Protein AF-A0A954Z526-F1 (afdb_monomer)

pLDDT: mean 77.65, std 18.63, range [36.81, 97.12]

Radius of gyration: 30.06 Å; Cα contacts (8 Å, |Δi|>4): 269; chains: 1; bounding box: 86×56×91 Å

Mean predicted aligned error: 14.06 Å

Solvent-accessible surface area (backbone atoms only — not comparable to full-atom values): 13193 Å² total; per-residue (Å²): 128,63,53,68,56,50,26,54,77,69,69,43,50,31,31,40,34,32,75,42,90,50,100,79,78,62,70,54,69,47,73,44,68,74,30,43,68,77,45,70,54,93,58,66,42,85,88,79,74,42,65,57,69,44,54,74,73,94,76,49,76,67,42,76,46,75,45,96,90,76,50,73,48,73,39,60,63,69,56,92,90,63,71,64,51,75,49,72,68,76,75,85,85,74,97,51,55,73,43,46,38,46,15,45,32,76,59,92,93,43,33,36,33,33,33,56,58,80,81,76,88,78,75,82,75,81,79,84,75,89,70,93,76,96,66,93,71,79,76,73,73,74,72,92,62,89,49,69,44,86,40,76,47,46,75,74,48,72,62,96,61,38,28,36,31,48,86,45,95,81,66,55,92,85,63,51,61,46,63,49,61,28,62,58,54,52,51,52,52,50,50,64,72,65,62,86,77,75,85,84,82,82,85,130

Foldseek 3Di:
DPQVVVCLVVQHKKKKWFWDDDVPPDTDTDIDIDWTWPDWDPDQPPPVRDTDTDTDDDKDFPDWDQDPPRDTDTDIPDDPPGDIDMGGDRDDDDPWDKAWPQQWDDDPPWIKGKWWDDDPPPPPPDPPDDDDDDDPPPPPPPPPDTDIDIDTWAWPDDDPTITITDDDPRDDPPIDTDRHDRVVVVVVVCCVVVVPDDDDDDDD

Structure (mmCIF, N/CA/C/O backbone):
data_AF-A0A954Z526-F1
#
_entry.id   AF-A0A954Z526-F1
#
loop_
_atom_site.group_PDB
_atom_site.id
_atom_site.type_symbol
_atom_site.label_atom_id
_atom_site.label_alt_id
_atom_site.label_comp_id
_atom_site.label_asym_id
_atom_site.label_entity_id
_atom_site.label_seq_id
_atom_site.pdbx_PDB_ins_code
_atom_site.Cartn_x
_atom_site.Cartn_y
_atom_site.Cartn_z
_atom_site.occupancy
_atom_site.B_iso_or_equiv
_atom_site.auth_seq_id
_atom_site.auth_comp_id
_atom_site.auth_asym_id
_atom_site.auth_atom_id
_atom_site.pdbx_PDB_model_num
ATOM 1 N N . LEU A 1 1 ? 16.557 -5.681 4.857 1.00 59.00 1 LEU A N 1
ATOM 2 C CA . LEU A 1 1 ? 16.974 -6.832 4.022 1.00 59.00 1 LEU A CA 1
ATOM 3 C C . LEU A 1 1 ? 15.993 -8.020 3.929 1.00 59.00 1 LEU A C 1
ATOM 5 O O . LEU A 1 1 ? 16.201 -8.803 3.018 1.00 59.00 1 LEU A O 1
ATOM 9 N N . PRO A 1 2 ? 14.906 -8.167 4.723 1.00 69.75 2 PRO A N 1
ATOM 10 C CA . PRO A 1 2 ? 14.083 -9.383 4.641 1.00 69.75 2 PRO A CA 1
ATOM 11 C C . PRO A 1 2 ? 13.065 -9.435 3.481 1.00 69.75 2 PRO A C 1
ATOM 13 O O . PRO A 1 2 ? 12.801 -10.518 2.977 1.00 69.75 2 PRO A O 1
ATOM 16 N N . ALA A 1 3 ? 12.490 -8.312 3.029 1.00 75.25 3 ALA A N 1
ATOM 17 C CA . ALA A 1 3 ? 11.305 -8.351 2.154 1.00 75.25 3 ALA A CA 1
ATOM 18 C C . ALA A 1 3 ? 11.557 -8.947 0.753 1.00 75.25 3 ALA A C 1
ATOM 20 O O . ALA A 1 3 ? 10.806 -9.812 0.315 1.00 75.25 3 ALA A O 1
ATOM 21 N N . ILE A 1 4 ? 12.626 -8.534 0.058 1.00 77.38 4 ILE A N 1
ATOM 22 C CA . ILE A 1 4 ? 12.948 -9.032 -1.296 1.00 77.38 4 ILE A CA 1
ATOM 23 C C . ILE A 1 4 ? 13.354 -10.513 -1.262 1.00 77.38 4 ILE A C 1
ATOM 25 O O . ILE A 1 4 ? 12.932 -11.294 -2.114 1.00 77.38 4 ILE A O 1
ATOM 29 N N . GLU A 1 5 ? 14.130 -10.916 -0.256 1.00 78.19 5 GLU A N 1
ATOM 30 C CA . GLU A 1 5 ? 14.531 -12.312 -0.066 1.00 78.19 5 GLU A CA 1
ATOM 31 C C . GLU A 1 5 ? 13.317 -13.201 0.252 1.00 78.19 5 GLU A C 1
ATOM 33 O O . GLU A 1 5 ? 13.126 -14.250 -0.368 1.00 78.19 5 GLU A O 1
ATOM 38 N N . GLN A 1 6 ? 12.433 -12.751 1.149 1.00 77.75 6 GLN A N 1
ATOM 39 C CA . GLN A 1 6 ? 11.169 -13.434 1.436 1.00 77.75 6 GLN A CA 1
ATOM 40 C C . GLN A 1 6 ? 10.274 -13.519 0.198 1.00 77.75 6 GLN A C 1
ATOM 42 O O . GLN A 1 6 ? 9.644 -14.554 -0.035 1.00 77.75 6 GLN A O 1
ATOM 47 N N . LEU A 1 7 ? 10.241 -12.466 -0.623 1.00 80.38 7 LEU A N 1
ATOM 48 C CA . LEU A 1 7 ? 9.499 -12.462 -1.876 1.00 80.38 7 LEU A CA 1
ATOM 49 C C . LEU A 1 7 ? 10.028 -13.540 -2.831 1.00 80.38 7 LEU A C 1
ATOM 51 O O . LEU A 1 7 ? 9.236 -14.292 -3.397 1.00 80.38 7 LEU A O 1
ATOM 55 N N . GLN A 1 8 ? 11.351 -13.674 -2.966 1.00 78.69 8 GLN A N 1
ATOM 56 C CA . GLN A 1 8 ? 11.959 -14.714 -3.797 1.00 78.69 8 GLN A CA 1
ATOM 57 C C . GLN A 1 8 ? 11.618 -16.122 -3.279 1.00 78.69 8 GLN A C 1
ATOM 59 O O . GLN A 1 8 ? 11.192 -16.975 -4.061 1.00 78.69 8 GLN A O 1
ATOM 64 N N . GLN A 1 9 ? 11.732 -16.360 -1.966 1.00 80.44 9 GLN A N 1
ATOM 65 C CA . GLN A 1 9 ? 11.415 -17.655 -1.344 1.00 80.44 9 GLN A CA 1
ATOM 66 C C . GLN A 1 9 ? 9.943 -18.049 -1.533 1.00 80.44 9 GLN A C 1
ATOM 68 O O . GLN A 1 9 ? 9.635 -19.206 -1.820 1.00 80.44 9 GLN A O 1
ATOM 73 N N . ARG A 1 10 ? 9.028 -17.079 -1.432 1.00 82.75 10 ARG A N 1
ATOM 74 C CA . ARG A 1 10 ? 7.582 -17.281 -1.616 1.00 82.75 10 ARG A CA 1
ATOM 75 C C . ARG A 1 10 ? 7.146 -17.248 -3.082 1.00 82.75 10 ARG A C 1
ATOM 77 O O . ARG A 1 10 ? 5.958 -17.398 -3.353 1.00 82.75 10 ARG A O 1
ATOM 84 N N . ARG A 1 11 ? 8.083 -17.061 -4.024 1.00 82.00 11 ARG A N 1
ATOM 85 C CA . ARG A 1 11 ? 7.812 -16.833 -5.456 1.00 82.00 11 ARG A CA 1
ATOM 86 C C . ARG A 1 11 ? 6.805 -15.700 -5.696 1.00 82.00 11 ARG A C 1
ATOM 88 O O . ARG A 1 11 ? 5.998 -15.772 -6.622 1.00 82.00 11 ARG A O 1
ATOM 95 N N . GLY A 1 12 ? 6.851 -14.677 -4.846 1.00 83.94 12 GLY A N 1
ATOM 96 C CA . GLY A 1 12 ? 6.044 -13.476 -4.985 1.00 83.94 12 GLY A CA 1
ATOM 97 C C . GLY A 1 12 ? 6.459 -12.656 -6.205 1.00 83.94 12 GLY A C 1
ATOM 98 O O . GLY A 1 12 ? 7.542 -12.829 -6.772 1.00 83.94 12 GLY A O 1
ATOM 99 N N . THR A 1 13 ? 5.570 -11.762 -6.613 1.00 91.69 13 THR A N 1
ATOM 100 C CA . THR A 1 13 ? 5.775 -10.863 -7.749 1.00 91.69 13 THR A CA 1
ATOM 101 C C . THR A 1 13 ? 5.850 -9.421 -7.280 1.00 91.69 13 THR A C 1
ATOM 103 O O . THR A 1 13 ? 5.234 -9.066 -6.279 1.00 91.69 13 THR A O 1
ATOM 106 N N . ILE A 1 14 ? 6.576 -8.590 -8.019 1.00 92.38 14 ILE A N 1
ATOM 107 C CA . ILE A 1 14 ? 6.610 -7.137 -7.829 1.00 92.38 14 ILE A CA 1
ATOM 108 C C . ILE A 1 14 ? 5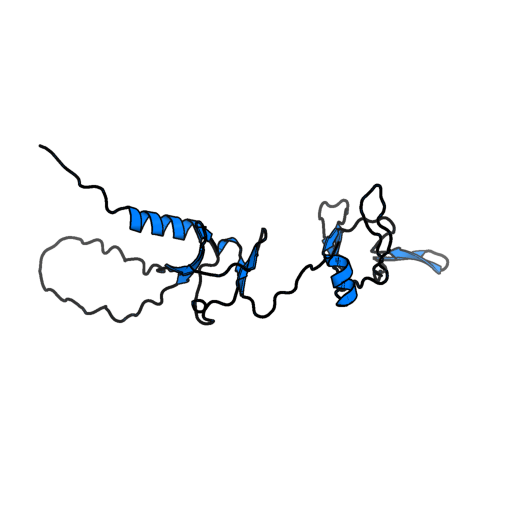.832 -6.436 -8.940 1.00 92.38 14 ILE A C 1
ATOM 110 O O . ILE A 1 14 ? 5.588 -7.011 -10.008 1.00 92.38 14 ILE A O 1
ATOM 114 N N . THR A 1 15 ? 5.511 -5.170 -8.699 1.00 92.75 15 THR A N 1
ATOM 115 C CA . THR A 1 15 ? 4.937 -4.277 -9.705 1.00 92.75 15 THR A CA 1
ATOM 116 C C . THR A 1 15 ? 5.935 -3.178 -10.038 1.00 92.75 15 THR A C 1
ATOM 118 O O . THR A 1 15 ? 6.507 -2.570 -9.137 1.00 92.75 15 THR A O 1
ATOM 121 N N . ALA A 1 16 ? 6.152 -2.907 -11.324 1.00 91.81 16 ALA A N 1
ATOM 122 C CA . ALA A 1 16 ? 6.944 -1.773 -11.788 1.00 91.81 16 ALA A CA 1
ATOM 123 C C . ALA A 1 16 ? 6.032 -0.692 -12.371 1.00 91.81 16 ALA A C 1
ATOM 125 O O . ALA A 1 16 ? 5.244 -0.969 -13.270 1.00 91.81 16 ALA A O 1
ATOM 126 N N . GLN A 1 17 ? 6.159 0.537 -11.883 1.00 90.88 17 GLN A N 1
ATOM 127 C CA . GLN A 1 17 ? 5.471 1.713 -12.403 1.00 90.88 17 GLN A CA 1
ATOM 128 C C . GLN A 1 17 ? 6.446 2.588 -13.186 1.00 90.88 17 GLN A C 1
ATOM 130 O O . GLN A 1 17 ? 7.505 2.970 -12.683 1.00 90.88 17 GLN A O 1
ATOM 135 N N . PHE A 1 18 ? 6.081 2.907 -14.424 1.00 86.94 18 PHE A N 1
ATOM 136 C CA . PHE A 1 18 ? 6.864 3.745 -15.324 1.00 86.94 18 PHE A CA 1
ATOM 137 C C . PHE A 1 18 ? 6.147 5.073 -15.555 1.00 86.94 18 PHE A C 1
ATOM 139 O O . PHE A 1 18 ? 5.081 5.092 -16.174 1.00 86.94 18 PHE A O 1
ATOM 146 N N . GLY A 1 19 ? 6.766 6.175 -15.132 1.00 75.25 19 GLY A N 1
ATOM 147 C CA . GLY A 1 19 ? 6.279 7.513 -15.458 1.00 75.25 19 GLY A CA 1
ATOM 148 C C . GLY A 1 19 ? 6.502 7.828 -16.938 1.00 75.25 19 GLY A C 1
ATOM 149 O O . GLY A 1 19 ? 7.603 7.629 -17.465 1.00 75.25 19 GLY A O 1
ATOM 150 N N . HIS A 1 20 ? 5.467 8.326 -17.617 1.00 63.53 20 HIS A N 1
ATOM 151 C CA . HIS A 1 20 ? 5.596 8.861 -18.971 1.00 63.53 20 HIS A CA 1
ATOM 152 C C . HIS A 1 20 ? 5.801 10.368 -18.930 1.00 63.53 20 HIS A C 1
ATOM 154 O O . HIS A 1 20 ? 4.915 11.118 -18.538 1.00 63.53 20 HIS A O 1
ATOM 160 N N . SER A 1 21 ? 6.952 10.813 -19.429 1.00 45.94 21 SER A N 1
ATOM 161 C CA . SER A 1 21 ? 7.073 12.157 -19.980 1.00 45.94 21 SER A CA 1
ATOM 162 C C . SER A 1 21 ? 6.693 12.075 -21.460 1.00 45.94 21 SER A C 1
ATOM 164 O O . SER A 1 21 ? 7.520 11.740 -22.309 1.00 45.94 21 SER A O 1
ATOM 166 N N . HIS A 1 22 ? 5.413 12.281 -21.765 1.00 45.31 22 HIS A N 1
ATOM 167 C CA . HIS A 1 22 ? 4.997 12.765 -23.083 1.00 45.31 22 HIS A CA 1
ATOM 168 C C . HIS A 1 22 ? 4.789 14.280 -22.954 1.00 45.31 22 HIS A C 1
ATOM 170 O O . HIS A 1 22 ? 4.353 14.751 -21.902 1.00 45.31 22 HIS A O 1
ATOM 176 N N . GLY A 1 23 ? 5.179 15.049 -23.975 1.00 46.47 23 GLY A N 1
ATOM 177 C CA . GLY A 1 23 ? 5.227 16.524 -23.963 1.00 46.47 23 GLY A CA 1
ATOM 178 C C . GLY A 1 23 ? 3.873 17.230 -23.793 1.00 46.47 23 GLY A C 1
ATOM 179 O O . GLY A 1 23 ? 3.802 18.452 -23.850 1.00 46.47 23 GLY A O 1
ATOM 180 N N . ASP A 1 24 ? 2.821 16.456 -23.577 1.00 48.16 24 ASP A N 1
ATOM 181 C CA . ASP A 1 24 ? 1.409 16.800 -23.539 1.00 48.16 24 ASP A CA 1
ATOM 182 C C . ASP A 1 24 ? 0.862 16.860 -22.095 1.00 48.16 24 ASP A C 1
ATOM 184 O O . ASP A 1 24 ? -0.334 17.029 -21.881 1.00 48.16 24 ASP A O 1
ATOM 188 N N . GLY A 1 25 ? 1.733 16.773 -21.081 1.00 45.31 25 GLY A N 1
ATOM 189 C CA . GLY A 1 25 ? 1.401 17.079 -19.680 1.00 45.31 25 GLY A CA 1
ATOM 190 C C . GLY A 1 25 ? 0.587 16.011 -18.940 1.00 45.31 25 GLY A C 1
ATOM 191 O O . GLY A 1 25 ? 0.377 16.134 -17.735 1.00 45.31 25 GLY A O 1
ATOM 192 N N . HIS A 1 26 ? 0.176 14.939 -19.617 1.00 43.00 26 HIS A N 1
ATOM 193 C CA . HIS A 1 26 ? -0.507 13.807 -18.997 1.00 43.00 26 HIS A CA 1
ATOM 194 C C . HIS A 1 26 ? 0.497 12.712 -18.619 1.00 43.00 26 HIS A C 1
ATOM 196 O O . HIS A 1 26 ? 0.983 11.962 -19.467 1.00 43.00 26 HIS A O 1
ATOM 202 N N . HIS A 1 27 ? 0.805 12.607 -17.325 1.00 50.44 27 HIS A N 1
ATOM 203 C CA 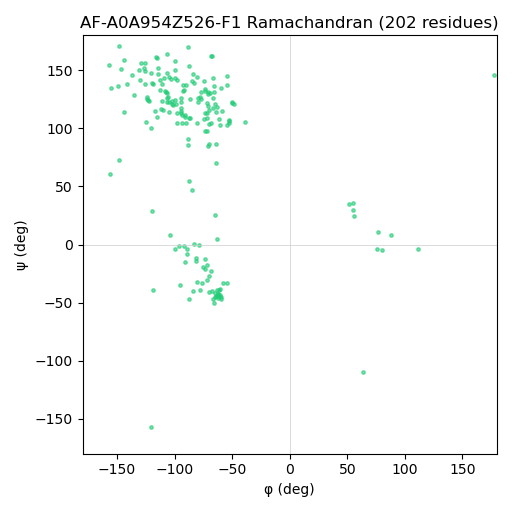. HIS A 1 27 ? 1.519 11.458 -16.776 1.00 50.44 27 HIS A CA 1
ATOM 204 C C . HIS A 1 27 ? 0.550 10.278 -16.703 1.00 50.44 27 HIS A C 1
ATOM 206 O O . HIS A 1 27 ? -0.354 10.265 -15.873 1.00 50.44 27 HIS A O 1
ATOM 212 N N . TYR A 1 28 ? 0.726 9.287 -17.572 1.00 52.03 28 TYR A N 1
ATOM 213 C CA . TYR A 1 28 ? 0.145 7.971 -17.347 1.00 52.03 28 TYR A CA 1
ATOM 214 C C . TYR A 1 28 ? 1.229 7.078 -16.747 1.00 52.03 28 TYR A C 1
ATOM 216 O O . TYR A 1 28 ? 2.234 6.765 -17.396 1.00 52.03 28 TYR A O 1
ATOM 224 N N . ASP A 1 29 ? 1.043 6.688 -15.489 1.00 62.75 29 ASP A N 1
ATOM 225 C CA . ASP A 1 29 ? 1.863 5.648 -14.887 1.00 62.75 29 ASP A CA 1
ATOM 226 C C . ASP A 1 29 ? 1.459 4.316 -15.515 1.00 62.75 29 ASP A C 1
ATOM 228 O O . ASP A 1 29 ? 0.336 3.835 -15.366 1.00 62.75 29 ASP A O 1
ATOM 232 N N . VAL A 1 30 ? 2.371 3.720 -16.282 1.00 79.12 30 VAL A N 1
ATOM 233 C CA . VAL A 1 30 ? 2.159 2.362 -16.787 1.00 79.12 30 VAL A CA 1
ATOM 234 C C . VAL A 1 30 ? 2.660 1.415 -15.723 1.00 79.12 30 VAL A C 1
ATOM 236 O O . VAL A 1 30 ? 3.867 1.303 -15.518 1.00 79.12 30 VAL A O 1
ATOM 239 N N . ALA A 1 31 ? 1.732 0.729 -15.065 1.00 86.19 31 ALA A N 1
ATOM 240 C CA . ALA A 1 31 ? 2.053 -0.359 -14.162 1.00 86.19 31 ALA A CA 1
ATOM 241 C C . ALA A 1 31 ? 2.246 -1.672 -14.941 1.00 86.19 31 ALA A C 1
ATOM 243 O O . ALA A 1 31 ? 1.516 -1.995 -15.887 1.00 86.19 31 ALA A O 1
ATOM 244 N N . ARG A 1 32 ? 3.261 -2.434 -14.542 1.00 90.12 32 ARG A N 1
ATOM 245 C CA . ARG A 1 32 ? 3.522 -3.805 -14.974 1.00 90.12 32 ARG A CA 1
ATOM 246 C C . ARG A 1 32 ? 3.613 -4.678 -13.740 1.00 90.12 32 ARG A C 1
ATOM 248 O O . ARG A 1 32 ? 4.581 -4.606 -12.989 1.00 90.12 32 ARG A O 1
ATOM 255 N N . GLU A 1 33 ? 2.559 -5.444 -13.528 1.00 91.62 33 GLU A N 1
ATOM 256 C CA . GLU A 1 33 ? 2.404 -6.358 -12.404 1.00 91.62 33 GLU A CA 1
ATOM 257 C C . GLU A 1 33 ? 2.981 -7.737 -12.738 1.00 91.62 33 GLU A C 1
ATOM 259 O O . GLU A 1 33 ? 3.307 -8.037 -13.888 1.00 91.62 33 GLU A O 1
ATOM 264 N N . GLY A 1 34 ? 3.092 -8.601 -11.731 1.00 91.38 34 GLY A N 1
ATOM 265 C CA . GLY A 1 34 ? 3.437 -10.006 -11.951 1.00 91.38 34 GLY A CA 1
ATOM 266 C C . GLY A 1 34 ? 4.917 -10.270 -12.254 1.00 91.38 34 GLY A C 1
ATOM 267 O O . GLY A 1 34 ? 5.274 -11.392 -12.620 1.00 91.38 34 GLY A O 1
ATOM 268 N N . LEU A 1 35 ? 5.796 -9.278 -12.079 1.00 92.69 35 LEU A N 1
ATOM 269 C CA . LEU A 1 35 ? 7.222 -9.412 -12.371 1.00 92.69 35 LEU A CA 1
ATOM 270 C C . LEU A 1 35 ? 7.886 -10.315 -11.327 1.00 92.69 35 LEU A C 1
ATOM 272 O O . LEU A 1 35 ? 7.850 -10.037 -10.128 1.00 92.69 35 LEU A O 1
ATOM 276 N N . ARG A 1 36 ? 8.502 -11.412 -11.771 1.00 90.88 36 ARG A N 1
ATOM 277 C CA . ARG A 1 36 ? 9.188 -12.363 -10.883 1.00 90.88 36 ARG A CA 1
ATOM 278 C C . ARG A 1 36 ? 10.658 -12.009 -10.752 1.00 90.88 36 ARG A C 1
ATOM 280 O O . ARG A 1 36 ? 11.321 -11.753 -11.749 1.00 90.88 36 ARG A O 1
ATOM 287 N N . ILE A 1 37 ? 11.196 -12.073 -9.540 1.00 89.19 37 ILE A N 1
ATOM 288 C CA . ILE A 1 37 ? 12.636 -11.906 -9.327 1.00 89.19 37 ILE A CA 1
ATOM 289 C C . ILE A 1 37 ? 13.349 -13.171 -9.814 1.00 89.19 37 ILE A C 1
ATOM 291 O O . ILE A 1 37 ? 13.164 -14.251 -9.254 1.00 89.19 37 ILE A O 1
ATOM 295 N N . LEU A 1 38 ? 14.144 -13.038 -10.877 1.00 88.12 38 LEU A N 1
ATOM 296 C CA . LEU A 1 38 ? 14.916 -14.132 -11.467 1.00 88.12 38 LEU A CA 1
ATOM 297 C C . LEU A 1 38 ? 16.243 -14.336 -10.734 1.00 88.12 38 LEU A C 1
ATOM 299 O O . LEU A 1 38 ? 16.670 -15.467 -10.517 1.00 88.12 38 LEU A O 1
ATOM 303 N N . TYR A 1 39 ? 16.887 -13.234 -10.358 1.00 86.25 39 TYR A N 1
ATOM 304 C CA . TYR A 1 39 ? 18.176 -13.235 -9.683 1.00 86.25 39 TYR A CA 1
ATOM 305 C C . TYR A 1 39 ? 18.210 -12.144 -8.622 1.00 86.25 39 TYR A C 1
ATOM 307 O O . TYR A 1 39 ? 17.760 -11.029 -8.880 1.00 86.25 39 TYR A O 1
ATOM 315 N N . LEU A 1 40 ? 18.779 -12.472 -7.468 1.00 88.31 40 LEU A N 1
ATOM 316 C CA . LEU A 1 40 ? 19.112 -11.554 -6.388 1.00 88.31 40 LEU A CA 1
ATOM 317 C C . LEU A 1 40 ? 20.608 -11.717 -6.117 1.00 88.31 40 LEU A C 1
ATOM 319 O O . LEU A 1 40 ? 21.073 -12.841 -5.918 1.00 88.31 40 LEU A O 1
ATOM 323 N N . ASP A 1 41 ? 21.347 -10.614 -6.159 1.00 86.62 41 ASP A N 1
ATOM 324 C CA . ASP A 1 41 ? 22.772 -10.607 -5.850 1.00 86.62 41 ASP A CA 1
ATOM 325 C C . ASP A 1 41 ? 22.988 -10.938 -4.366 1.00 86.62 41 ASP A C 1
ATOM 327 O O . ASP A 1 41 ? 22.198 -10.550 -3.502 1.00 86.62 41 ASP A O 1
ATOM 331 N N . ASN A 1 42 ? 24.055 -11.672 -4.063 1.00 83.81 42 ASN A N 1
ATOM 332 C CA . ASN A 1 42 ? 24.436 -12.014 -2.696 1.00 83.81 42 ASN A CA 1
ATOM 333 C C . ASN A 1 42 ? 25.368 -10.968 -2.064 1.00 83.81 42 ASN A C 1
ATOM 335 O O . ASN A 1 42 ? 25.701 -11.090 -0.882 1.00 83.81 42 ASN A O 1
ATOM 339 N N . HIS A 1 43 ? 25.781 -9.948 -2.822 1.00 86.06 43 HIS A N 1
ATOM 340 C CA . HIS A 1 43 ? 26.623 -8.864 -2.340 1.00 86.06 43 HIS A CA 1
ATOM 341 C C . HIS A 1 43 ? 25.844 -7.553 -2.169 1.00 86.06 43 HIS A C 1
ATOM 343 O O . HIS A 1 43 ? 25.148 -7.095 -3.074 1.00 86.06 43 HIS A O 1
ATOM 349 N N . VAL A 1 44 ? 26.000 -6.926 -0.998 1.00 87.94 44 VAL A N 1
ATOM 350 C CA . VAL A 1 44 ? 25.570 -5.540 -0.769 1.00 87.94 44 VAL A CA 1
ATOM 351 C C . VAL A 1 44 ? 26.607 -4.626 -1.408 1.00 87.94 44 VAL A C 1
ATOM 353 O O . VAL A 1 44 ? 27.782 -4.714 -1.056 1.00 87.94 44 VAL A O 1
ATOM 356 N N . ASP A 1 45 ? 26.194 -3.700 -2.266 1.00 89.00 45 ASP A N 1
ATOM 357 C CA . ASP A 1 45 ? 27.067 -2.602 -2.674 1.00 89.00 45 ASP A CA 1
ATOM 358 C C . ASP A 1 45 ? 27.399 -1.737 -1.435 1.00 89.00 45 ASP A C 1
ATOM 360 O O . ASP A 1 45 ? 26.489 -1.170 -0.820 1.00 89.00 45 ASP A O 1
ATOM 364 N N . PRO A 1 46 ? 28.677 -1.618 -1.030 1.00 89.50 46 PRO A N 1
ATOM 365 C CA . PRO A 1 46 ? 29.042 -0.993 0.240 1.00 89.50 46 PRO A CA 1
ATOM 366 C C . PRO A 1 46 ? 28.860 0.530 0.252 1.00 89.50 46 PRO A C 1
ATOM 368 O O . PRO A 1 46 ? 28.831 1.124 1.329 1.00 89.50 46 PRO A O 1
ATOM 371 N N . VAL A 1 47 ? 28.755 1.170 -0.917 1.00 94.12 47 VAL A N 1
ATOM 372 C CA . VAL A 1 47 ? 28.599 2.626 -1.041 1.00 94.12 47 VAL A CA 1
ATOM 373 C C . VAL A 1 47 ? 27.126 3.006 -0.972 1.00 94.12 47 VAL A C 1
ATOM 375 O O . VAL A 1 47 ? 26.751 3.930 -0.258 1.00 94.12 47 VAL A O 1
ATOM 378 N N . THR A 1 48 ? 26.285 2.291 -1.715 1.00 90.81 48 THR A N 1
ATOM 379 C CA . THR A 1 48 ? 24.848 2.579 -1.817 1.00 90.81 48 THR A CA 1
ATOM 380 C C . THR A 1 48 ? 24.015 1.829 -0.782 1.00 90.81 48 THR A C 1
ATOM 382 O O . THR A 1 48 ? 22.859 2.182 -0.568 1.00 90.81 48 THR A O 1
ATOM 385 N N . GLN A 1 49 ? 24.588 0.806 -0.140 1.00 89.56 49 GLN A N 1
ATOM 386 C CA . GLN A 1 49 ? 23.893 -0.119 0.760 1.00 89.56 49 GLN A CA 1
ATOM 387 C C . GLN A 1 49 ? 22.679 -0.789 0.096 1.00 89.56 49 GLN A C 1
ATOM 389 O O . GLN A 1 49 ? 21.660 -1.050 0.737 1.00 89.56 49 GLN A O 1
ATOM 394 N N . THR A 1 50 ? 22.793 -1.076 -1.204 1.00 87.62 50 THR A N 1
ATOM 395 C CA . THR A 1 50 ? 21.743 -1.718 -2.003 1.00 87.62 50 THR A CA 1
ATOM 396 C C . THR A 1 50 ? 22.172 -3.091 -2.506 1.00 87.62 50 THR A C 1
ATOM 398 O O . THR A 1 50 ? 23.358 -3.406 -2.566 1.00 87.62 50 THR A O 1
ATOM 401 N N . PHE A 1 51 ? 21.187 -3.909 -2.873 1.00 87.19 51 PHE A N 1
ATOM 402 C CA . PHE A 1 51 ? 21.396 -5.155 -3.603 1.00 87.19 51 PHE A CA 1
ATOM 403 C C . PHE A 1 51 ? 20.878 -5.002 -5.021 1.00 87.19 51 PHE A C 1
ATOM 405 O O . PHE A 1 51 ? 19.833 -4.386 -5.248 1.00 87.19 51 PHE A O 1
ATOM 412 N N . GLN A 1 52 ? 21.577 -5.620 -5.964 1.00 89.50 52 GLN A N 1
ATOM 413 C CA . GLN A 1 52 ? 21.085 -5.738 -7.324 1.00 89.50 52 GLN A CA 1
ATOM 414 C C . GLN A 1 52 ? 20.167 -6.950 -7.436 1.00 89.50 52 GLN A C 1
ATOM 416 O O . GLN A 1 52 ? 20.426 -8.014 -6.876 1.00 89.50 52 GLN A O 1
ATOM 421 N N . PHE A 1 53 ? 19.087 -6.803 -8.188 1.00 90.31 53 PHE A N 1
ATOM 422 C CA . PHE A 1 53 ? 18.251 -7.923 -8.581 1.00 90.31 53 PHE A CA 1
ATOM 423 C C . PHE A 1 53 ? 17.735 -7.704 -9.995 1.00 90.31 53 PHE A C 1
ATOM 425 O O . PHE A 1 53 ? 17.686 -6.577 -10.491 1.00 90.31 53 PHE A O 1
ATOM 432 N N . TYR A 1 54 ? 17.340 -8.795 -10.639 1.00 91.12 54 TYR A N 1
ATOM 433 C CA . TYR A 1 54 ? 16.836 -8.779 -12.004 1.00 91.12 54 TYR A CA 1
ATOM 434 C C . TYR A 1 54 ? 15.452 -9.409 -12.038 1.00 91.12 54 TYR A C 1
ATOM 436 O O . TYR A 1 54 ? 15.259 -10.539 -11.583 1.00 91.12 54 TYR A O 1
ATOM 444 N N . ALA A 1 55 ? 14.500 -8.680 -12.612 1.00 91.62 55 ALA A N 1
ATOM 445 C CA . ALA A 1 55 ? 13.174 -9.171 -12.948 1.00 91.62 55 ALA A CA 1
ATOM 446 C C . ALA A 1 55 ? 12.967 -8.979 -14.460 1.00 91.62 55 ALA A C 1
ATOM 448 O O . ALA A 1 55 ? 13.147 -7.860 -14.948 1.00 91.62 55 ALA A O 1
ATOM 449 N N . PRO A 1 56 ? 12.651 -10.041 -15.222 1.00 91.94 56 PRO A N 1
ATOM 450 C CA . PRO A 1 56 ? 12.360 -9.905 -16.637 1.00 91.94 56 PRO A CA 1
ATOM 451 C C . PRO A 1 56 ? 11.073 -9.101 -16.808 1.00 91.94 56 PRO A C 1
ATOM 453 O O . PRO A 1 56 ? 10.087 -9.325 -16.107 1.00 91.94 56 PRO A O 1
ATOM 456 N N . LEU A 1 57 ? 11.106 -8.170 -17.755 1.00 91.44 57 LEU A N 1
ATOM 457 C CA . LEU A 1 57 ? 9.962 -7.382 -18.175 1.00 91.44 57 LEU A CA 1
ATOM 458 C C . LEU A 1 57 ? 9.681 -7.708 -19.635 1.00 91.44 57 LEU A C 1
ATOM 460 O O . LEU A 1 57 ? 10.491 -7.383 -20.507 1.00 91.44 57 LEU A O 1
ATOM 464 N N . ASP A 1 58 ? 8.528 -8.315 -19.892 1.00 89.38 58 ASP A N 1
ATOM 465 C CA . ASP A 1 58 ? 8.067 -8.531 -21.256 1.00 89.38 58 ASP A CA 1
ATOM 466 C C . ASP A 1 58 ? 7.755 -7.173 -21.893 1.00 89.38 58 ASP A C 1
ATOM 468 O O . ASP A 1 58 ? 6.930 -6.392 -21.411 1.00 89.38 58 ASP A O 1
ATOM 472 N N . ASN A 1 59 ? 8.498 -6.862 -22.953 1.00 88.25 59 ASN A N 1
ATOM 473 C CA . ASN A 1 59 ? 8.416 -5.585 -23.644 1.00 88.25 59 ASN A CA 1
ATOM 474 C C . ASN A 1 59 ? 7.554 -5.710 -24.901 1.00 88.25 59 ASN A C 1
ATOM 476 O O . ASN A 1 59 ? 7.521 -6.746 -25.562 1.00 88.25 59 ASN A O 1
ATOM 480 N N . GLU A 1 60 ? 6.902 -4.614 -25.261 1.00 84.25 60 GLU A N 1
ATOM 481 C CA . GLU A 1 60 ? 5.984 -4.532 -26.393 1.00 84.25 60 GLU A CA 1
ATOM 482 C C . GLU A 1 60 ? 6.484 -3.480 -27.386 1.00 84.25 60 GLU A C 1
ATOM 484 O O . GLU A 1 60 ? 7.089 -2.471 -27.005 1.00 84.25 60 GLU A O 1
ATOM 489 N N . SER A 1 61 ? 6.232 -3.693 -28.677 1.00 81.38 61 SER A N 1
ATOM 490 C CA . SER A 1 61 ? 6.474 -2.674 -29.700 1.00 81.38 61 SER A CA 1
ATOM 491 C C . SER A 1 61 ? 5.443 -1.553 -29.558 1.00 81.38 61 SER A C 1
ATOM 493 O O . SER A 1 61 ? 4.247 -1.788 -29.708 1.00 81.38 61 SER A O 1
ATOM 495 N N . ALA A 1 62 ? 5.901 -0.330 -29.297 1.00 77.19 62 ALA A N 1
ATOM 496 C CA . ALA A 1 62 ? 5.063 0.865 -29.303 1.00 77.19 62 ALA A CA 1
ATOM 497 C C . ALA A 1 62 ? 4.734 1.331 -30.730 1.00 77.19 62 ALA A C 1
ATOM 499 O O . ALA A 1 62 ? 3.654 1.863 -30.968 1.00 77.19 62 ALA A O 1
ATOM 500 N N . HIS A 1 63 ? 5.660 1.143 -31.674 1.00 74.12 63 HIS A N 1
ATOM 501 C CA . HIS A 1 63 ? 5.461 1.497 -33.077 1.00 74.12 63 HIS A CA 1
ATOM 502 C C . HIS A 1 63 ? 6.369 0.662 -33.983 1.00 74.12 63 HIS A C 1
ATOM 504 O O . HIS A 1 63 ? 7.561 0.554 -33.701 1.00 74.12 63 HIS A O 1
ATOM 510 N N . ASP A 1 64 ? 5.821 0.134 -35.076 1.00 76.38 64 ASP A N 1
ATOM 511 C CA . ASP A 1 64 ? 6.577 -0.518 -36.145 1.00 76.38 64 ASP A CA 1
ATOM 512 C C . ASP A 1 64 ? 6.417 0.324 -37.425 1.00 76.38 64 ASP A C 1
ATOM 514 O O . ASP A 1 64 ? 5.335 0.383 -38.005 1.00 76.38 64 ASP A O 1
ATOM 518 N N . GLU A 1 65 ? 7.487 0.995 -37.860 1.00 75.12 65 GLU A N 1
ATOM 519 C CA . GLU A 1 65 ? 7.512 1.775 -39.104 1.00 75.12 65 GLU A CA 1
ATOM 520 C C . GLU A 1 65 ? 8.237 0.969 -40.186 1.00 75.12 65 GLU A C 1
ATOM 522 O O . GLU A 1 65 ? 9.412 0.623 -40.037 1.00 75.12 65 GLU A O 1
ATOM 527 N N . VAL A 1 66 ? 7.564 0.679 -41.300 1.00 71.56 66 VAL A N 1
ATOM 528 C CA . VAL A 1 66 ? 8.215 0.075 -42.470 1.00 71.56 66 VAL A CA 1
ATOM 529 C C . VAL A 1 6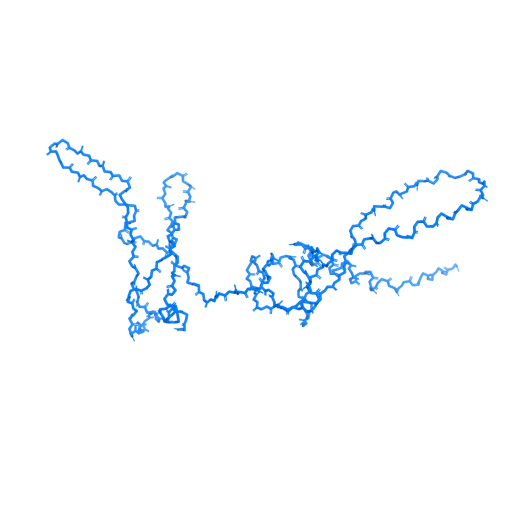6 ? 8.689 1.193 -43.387 1.00 71.56 66 VAL A C 1
ATOM 531 O O . VAL A 1 66 ? 7.879 1.883 -44.005 1.00 71.56 66 VAL A O 1
ATOM 534 N N . ARG A 1 67 ? 10.006 1.375 -43.499 1.00 65.06 67 ARG A N 1
ATOM 535 C CA . ARG A 1 67 ? 10.588 2.345 -44.435 1.00 65.06 67 ARG A CA 1
ATOM 536 C C . ARG A 1 67 ? 10.815 1.728 -45.812 1.00 65.06 67 ARG A C 1
ATOM 538 O O . ARG A 1 67 ? 11.007 0.517 -45.954 1.00 65.06 67 ARG A O 1
ATOM 545 N N . GLY A 1 68 ? 10.809 2.584 -46.837 1.00 48.62 68 GLY A N 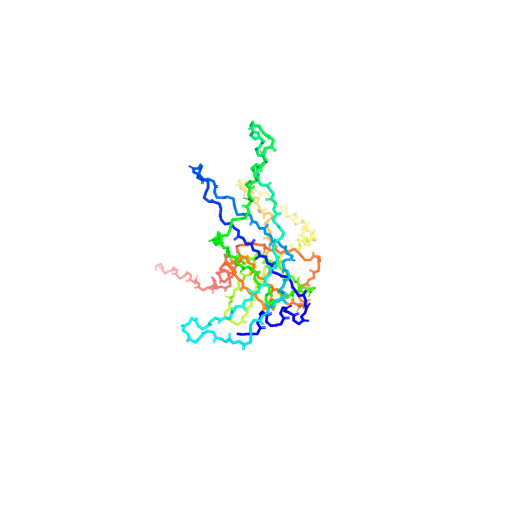1
ATOM 546 C CA . GLY A 1 68 ? 11.069 2.198 -48.226 1.00 48.62 68 GLY A CA 1
ATOM 547 C C . GLY A 1 68 ? 12.352 1.371 -48.342 1.00 48.62 68 GLY A C 1
ATOM 548 O O . GLY A 1 68 ? 13.414 1.814 -47.913 1.00 48.62 68 GLY A O 1
ATOM 549 N N . GLY A 1 69 ? 12.230 0.152 -48.874 1.00 70.19 69 GLY A N 1
ATOM 550 C CA . GLY A 1 69 ? 13.300 -0.855 -48.895 1.00 70.19 69 GLY A CA 1
ATOM 551 C C . GLY A 1 69 ? 13.050 -2.078 -48.002 1.00 70.19 69 GLY A C 1
ATOM 552 O O . GLY A 1 69 ? 13.840 -3.014 -48.047 1.00 70.19 69 GLY A O 1
ATOM 553 N N . GLY A 1 70 ? 11.956 -2.106 -47.227 1.00 75.25 70 GLY A N 1
ATOM 554 C CA . GLY A 1 70 ? 11.540 -3.278 -46.440 1.00 75.25 70 GLY A CA 1
ATOM 555 C C . GLY A 1 70 ? 12.152 -3.364 -45.038 1.00 75.25 70 GLY A C 1
ATOM 556 O O . GLY A 1 70 ? 11.980 -4.371 -44.356 1.00 75.25 70 GLY A O 1
ATOM 557 N N . ALA A 1 71 ? 12.850 -2.318 -44.587 1.00 76.88 71 ALA A N 1
ATOM 558 C CA . ALA A 1 71 ? 13.372 -2.245 -43.227 1.00 76.88 71 ALA A CA 1
ATOM 559 C C . ALA A 1 71 ? 12.248 -1.893 -42.240 1.00 76.88 71 ALA A C 1
ATOM 561 O O . ALA A 1 71 ? 11.575 -0.873 -42.403 1.00 76.88 71 ALA A O 1
ATOM 562 N N . VAL A 1 72 ? 12.076 -2.724 -41.209 1.00 76.50 72 VAL A N 1
ATOM 563 C CA . VAL A 1 72 ? 11.146 -2.481 -40.098 1.00 76.50 72 VAL A CA 1
ATOM 564 C C . VAL A 1 72 ? 11.906 -1.806 -38.961 1.00 76.50 72 VAL A C 1
ATOM 566 O O . VAL A 1 72 ? 12.807 -2.398 -38.366 1.00 76.50 72 VAL A O 1
ATOM 569 N N . PHE A 1 73 ? 11.543 -0.566 -38.653 1.00 77.00 73 PHE A N 1
ATOM 570 C CA . PHE A 1 73 ? 12.024 0.158 -37.484 1.00 77.00 73 PHE A CA 1
ATOM 571 C C . PHE A 1 73 ? 11.033 -0.037 -36.342 1.00 77.00 73 PHE A C 1
ATOM 573 O O . PHE A 1 73 ? 9.913 0.466 -36.389 1.00 77.00 73 PHE A O 1
ATOM 580 N N . ARG A 1 74 ? 11.457 -0.770 -35.309 1.00 81.00 74 ARG A N 1
ATOM 581 C CA . ARG A 1 74 ? 10.655 -1.032 -34.112 1.00 81.00 74 ARG A CA 1
ATOM 582 C C . ARG A 1 74 ? 11.042 -0.089 -32.983 1.00 81.00 74 ARG A C 1
ATOM 584 O O . ARG A 1 74 ? 12.181 -0.092 -32.519 1.00 81.00 74 ARG A O 1
ATOM 591 N N . THR A 1 75 ? 10.070 0.674 -32.508 1.00 82.69 75 THR A N 1
ATOM 592 C CA . THR A 1 75 ? 10.163 1.454 -31.274 1.00 82.69 75 THR A CA 1
ATOM 593 C C . THR A 1 75 ? 9.577 0.639 -30.133 1.00 82.69 75 THR A C 1
ATOM 595 O O . THR A 1 75 ? 8.435 0.193 -30.211 1.00 82.69 75 THR A O 1
ATOM 598 N N . TRP A 1 76 ? 10.343 0.452 -29.063 1.00 84.81 76 TRP A N 1
ATOM 599 C CA . TRP A 1 76 ? 9.899 -0.264 -27.867 1.00 84.81 76 TRP A CA 1
ATOM 600 C C . TRP A 1 76 ? 9.125 0.641 -26.913 1.00 84.81 76 TRP A C 1
ATOM 602 O O . TRP A 1 76 ? 9.439 1.827 -26.785 1.00 84.81 76 TRP A O 1
ATOM 612 N N . ARG A 1 77 ? 8.144 0.059 -26.217 1.00 84.56 77 ARG A N 1
ATOM 613 C CA . ARG A 1 77 ? 7.378 0.729 -25.164 1.00 84.56 77 ARG A CA 1
ATOM 614 C C . ARG A 1 77 ? 8.264 1.073 -23.970 1.00 84.56 77 ARG A C 1
ATOM 616 O O . ARG A 1 77 ? 8.283 2.224 -23.549 1.00 84.56 77 ARG A O 1
ATOM 623 N N . PHE A 1 78 ? 9.027 0.103 -23.472 1.00 88.12 78 PHE A N 1
ATOM 624 C CA . PHE A 1 78 ? 9.979 0.311 -22.380 1.00 88.12 78 PHE A CA 1
ATOM 625 C C . PHE A 1 78 ? 11.391 0.457 -22.939 1.00 88.12 78 PHE A C 1
ATOM 627 O O . PHE A 1 78 ? 11.869 -0.408 -23.680 1.00 88.12 78 PHE A O 1
ATOM 634 N N . LYS A 1 79 ? 12.060 1.566 -22.613 1.00 87.50 79 LYS A N 1
ATOM 635 C CA . LYS A 1 79 ? 13.395 1.885 -23.140 1.00 87.50 79 LYS A CA 1
ATOM 636 C C . LYS A 1 79 ? 14.488 1.530 -22.122 1.00 87.50 79 LYS A C 1
ATOM 638 O O . LYS A 1 79 ? 14.294 1.762 -20.929 1.00 87.50 79 LYS A O 1
ATOM 643 N N . PRO A 1 80 ? 15.662 1.034 -22.555 1.00 89.62 80 PRO A N 1
ATOM 644 C CA . PRO A 1 80 ? 16.815 0.891 -21.668 1.00 89.62 80 PRO A CA 1
ATOM 645 C C . PRO A 1 80 ? 17.162 2.217 -20.977 1.00 89.62 80 PRO A C 1
ATOM 647 O O . PRO A 1 80 ? 17.145 3.272 -21.610 1.00 89.62 80 PRO A O 1
ATOM 650 N N . GLY A 1 81 ? 17.463 2.166 -19.679 1.00 88.94 81 GLY A N 1
ATOM 651 C CA . GLY A 1 81 ? 17.754 3.352 -18.864 1.00 88.94 81 GLY A CA 1
ATOM 652 C C . GLY A 1 81 ? 16.522 4.127 -18.377 1.00 88.94 81 GLY A C 1
ATOM 653 O O . GLY A 1 81 ? 16.675 5.065 -17.594 1.00 88.94 81 GLY A O 1
ATOM 654 N N . GLN A 1 82 ? 15.306 3.744 -18.783 1.00 87.75 82 GLN A N 1
ATOM 655 C CA . GLN A 1 82 ? 14.078 4.306 -18.223 1.00 87.75 82 GLN A CA 1
ATOM 656 C C . GLN A 1 82 ? 13.945 3.913 -16.748 1.00 87.75 82 GLN A C 1
ATOM 658 O O . GLN A 1 82 ? 14.090 2.747 -16.383 1.00 87.75 82 GLN A O 1
ATOM 663 N N . ARG A 1 83 ? 13.669 4.901 -15.893 1.00 89.75 83 ARG A N 1
ATOM 664 C CA . ARG A 1 83 ? 13.483 4.685 -14.455 1.00 89.75 83 ARG A CA 1
ATOM 665 C C . ARG A 1 83 ? 12.073 4.164 -14.185 1.00 89.75 83 ARG A C 1
ATOM 667 O O . ARG A 1 83 ? 11.122 4.594 -14.836 1.00 89.75 83 ARG A O 1
ATOM 674 N N . ALA A 1 84 ? 11.963 3.277 -13.205 1.00 90.44 84 ALA A N 1
ATOM 675 C CA . ALA A 1 84 ? 10.700 2.752 -12.707 1.00 90.44 84 ALA A CA 1
ATOM 676 C C . ALA A 1 84 ? 10.662 2.847 -11.179 1.00 90.44 84 ALA A C 1
ATOM 678 O O . ALA A 1 84 ? 11.704 2.752 -10.526 1.00 90.44 84 ALA A O 1
ATOM 679 N N . HIS A 1 85 ? 9.469 3.000 -10.617 1.00 91.19 85 HIS A N 1
ATOM 680 C CA . HIS A 1 85 ? 9.218 2.781 -9.197 1.00 91.19 85 HIS A CA 1
ATOM 681 C C . HIS A 1 85 ? 8.756 1.342 -8.993 1.00 91.19 85 HIS A C 1
ATOM 683 O O . HIS A 1 85 ? 7.901 0.853 -9.727 1.00 91.19 85 HIS A O 1
ATOM 689 N N . LEU A 1 86 ? 9.345 0.647 -8.022 1.00 89.88 86 LEU A N 1
ATOM 690 C CA . LEU A 1 86 ? 9.029 -0.751 -7.745 1.00 89.88 86 LEU A CA 1
ATOM 691 C C . LEU A 1 86 ? 8.174 -0.838 -6.486 1.00 89.88 86 LEU A C 1
ATOM 693 O O . LEU A 1 86 ? 8.599 -0.396 -5.421 1.00 89.88 86 LEU A O 1
ATOM 697 N N . LEU A 1 87 ? 6.994 -1.440 -6.610 1.00 89.88 87 LEU A N 1
ATOM 698 C CA . LEU A 1 87 ? 6.162 -1.825 -5.480 1.00 89.88 87 LEU A CA 1
ATOM 699 C C . LEU A 1 87 ? 6.475 -3.275 -5.140 1.00 89.88 87 LEU A C 1
ATOM 701 O O . LEU A 1 87 ? 6.228 -4.192 -5.929 1.00 89.88 87 LEU A O 1
ATOM 705 N N . VAL A 1 88 ? 7.062 -3.459 -3.963 1.00 88.56 88 VAL A N 1
ATOM 706 C CA . VAL A 1 88 ? 7.425 -4.765 -3.423 1.00 88.56 88 VAL A CA 1
ATOM 707 C C . VAL A 1 88 ? 6.409 -5.102 -2.335 1.00 88.56 88 VAL A C 1
ATOM 709 O O . VAL A 1 88 ? 6.388 -4.408 -1.318 1.00 88.56 88 VAL A O 1
ATOM 712 N N . PRO A 1 89 ? 5.562 -6.130 -2.513 1.00 86.75 89 PRO A N 1
ATOM 713 C CA . PRO A 1 89 ? 4.600 -6.491 -1.486 1.00 86.75 89 PRO A CA 1
ATOM 714 C C . PRO A 1 89 ? 5.344 -7.105 -0.298 1.00 86.75 89 PRO A C 1
ATOM 716 O O . PRO A 1 89 ? 5.971 -8.158 -0.412 1.00 86.75 89 PRO A O 1
ATOM 719 N N . GLU A 1 90 ? 5.292 -6.434 0.849 1.00 82.75 90 GLU A N 1
ATOM 720 C CA . GLU A 1 90 ? 5.943 -6.909 2.073 1.00 82.75 90 GLU A CA 1
ATOM 721 C C . GLU A 1 90 ? 5.133 -8.024 2.746 1.00 82.75 90 GLU A C 1
ATOM 723 O O . GLU A 1 90 ? 5.685 -8.996 3.267 1.00 82.75 90 GLU A O 1
ATOM 728 N N . ARG A 1 91 ? 3.804 -7.896 2.735 1.00 82.44 91 ARG A N 1
ATOM 729 C CA . ARG A 1 91 ? 2.891 -8.809 3.417 1.00 82.44 91 ARG A CA 1
ATOM 730 C C . ARG A 1 91 ? 1.589 -8.947 2.643 1.00 82.44 91 ARG A C 1
ATOM 732 O O . ARG A 1 91 ? 1.149 -8.025 1.970 1.00 82.44 91 ARG A O 1
ATOM 739 N N . GLU A 1 92 ? 0.978 -10.115 2.784 1.00 83.50 92 GLU A N 1
ATOM 740 C CA . GLU A 1 92 ? -0.374 -10.400 2.322 1.00 83.50 92 GLU A CA 1
ATOM 741 C C . GLU A 1 92 ? -1.284 -10.512 3.547 1.00 83.50 92 GLU A C 1
ATOM 743 O O . GLU A 1 92 ? -0.942 -11.212 4.506 1.00 83.50 92 GLU A O 1
ATOM 748 N N . TRP A 1 93 ? -2.426 -9.832 3.510 1.00 85.88 93 TRP A N 1
ATOM 749 C CA . TRP A 1 93 ? -3.465 -9.923 4.531 1.00 85.88 93 TRP A CA 1
ATOM 750 C C . TRP A 1 93 ? -4.584 -10.818 4.001 1.00 85.88 93 TRP A C 1
ATOM 752 O O . TRP A 1 93 ? -5.115 -10.568 2.923 1.00 85.88 93 TRP A O 1
ATOM 762 N N . ARG A 1 94 ? -4.922 -11.883 4.731 1.00 86.00 94 ARG A N 1
ATOM 763 C CA . ARG A 1 94 ? -6.006 -12.811 4.377 1.00 86.00 94 ARG A CA 1
ATOM 764 C C . ARG A 1 94 ? -7.051 -12.779 5.470 1.00 86.00 94 ARG A C 1
ATOM 766 O O . ARG A 1 94 ? -6.667 -12.799 6.630 1.00 86.00 94 ARG A O 1
ATOM 773 N N . ASN A 1 95 ? -8.325 -12.776 5.086 1.00 85.69 95 ASN A N 1
ATOM 774 C CA . ASN A 1 95 ? -9.460 -12.756 6.015 1.00 85.69 95 ASN A CA 1
ATOM 775 C C . ASN A 1 95 ? -9.415 -11.579 7.010 1.00 85.69 95 ASN A C 1
ATOM 777 O O . ASN A 1 95 ? -9.910 -11.687 8.123 1.00 85.69 95 ASN A O 1
ATOM 781 N N . GLN A 1 96 ? -8.814 -10.455 6.610 1.00 90.31 96 GLN A N 1
ATOM 782 C CA . GLN A 1 96 ? -8.781 -9.233 7.408 1.00 90.31 96 GLN A CA 1
ATOM 783 C C . GLN A 1 96 ? -9.730 -8.200 6.816 1.00 90.31 96 GLN A C 1
ATOM 785 O O . GLN A 1 96 ? -9.880 -8.123 5.595 1.00 90.31 96 GLN A O 1
ATOM 790 N N . LEU A 1 97 ? -10.320 -7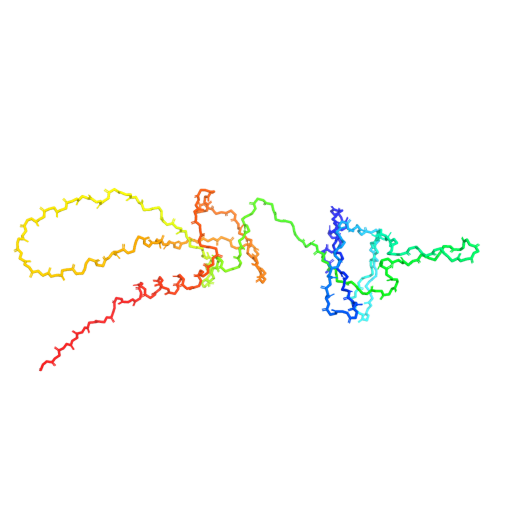.379 7.680 1.00 90.00 97 LEU A N 1
ATOM 791 C CA . LEU A 1 97 ? -11.125 -6.246 7.253 1.00 90.00 97 LEU A CA 1
ATOM 792 C C . LEU A 1 97 ? -10.192 -5.087 6.873 1.00 90.00 97 LEU A C 1
ATOM 794 O O . LEU A 1 97 ? -9.325 -4.698 7.656 1.00 90.00 97 LEU A O 1
ATOM 798 N N . ILE A 1 98 ? -10.351 -4.560 5.659 1.00 92.94 98 ILE A N 1
ATOM 799 C CA . ILE A 1 98 ? -9.608 -3.394 5.168 1.00 92.94 98 ILE A CA 1
ATOM 800 C C . ILE A 1 98 ? -10.598 -2.246 5.051 1.00 92.94 98 ILE A C 1
ATOM 802 O O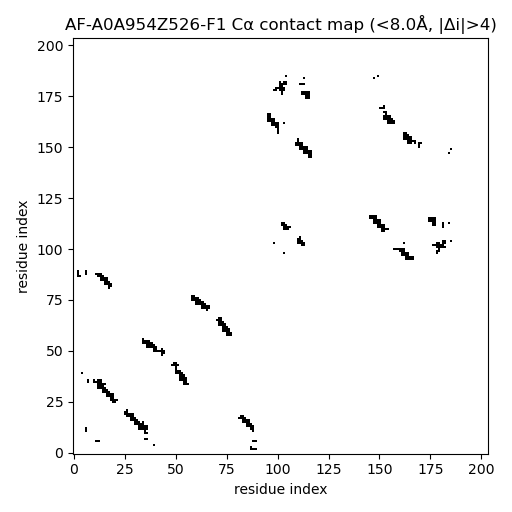 . ILE A 1 98 ? -11.602 -2.367 4.351 1.00 92.94 98 ILE A O 1
ATOM 806 N N . VAL A 1 99 ? -10.307 -1.143 5.728 1.00 93.94 99 VAL A N 1
ATOM 807 C CA . VAL A 1 99 ? -11.157 0.050 5.744 1.00 93.94 99 VAL A CA 1
ATOM 808 C C . VAL A 1 99 ? -10.352 1.277 5.330 1.00 93.94 99 VAL A C 1
ATOM 810 O O . VAL A 1 99 ? -9.125 1.277 5.480 1.00 93.94 99 VAL A O 1
ATOM 813 N N . PRO A 1 100 ? -11.000 2.338 4.820 1.00 97.12 100 PRO A N 1
ATOM 814 C CA . PRO A 1 100 ? -10.342 3.626 4.661 1.00 97.12 100 PRO A CA 1
ATOM 815 C C . PRO A 1 100 ? -9.746 4.087 5.990 1.00 97.12 100 PRO A C 1
ATOM 817 O O . PRO A 1 100 ? -10.339 3.885 7.050 1.00 97.12 100 PRO A O 1
ATOM 820 N N . ARG A 1 101 ? -8.598 4.762 5.946 1.00 96.44 101 ARG A N 1
ATOM 821 C CA . ARG A 1 101 ? -7.946 5.296 7.150 1.00 96.44 101 ARG A CA 1
ATOM 822 C C . ARG A 1 101 ? -8.879 6.196 7.974 1.00 96.44 101 ARG A C 1
ATOM 824 O O . ARG A 1 101 ? -8.767 6.231 9.191 1.00 96.44 101 ARG A O 1
ATOM 831 N N . GLU A 1 102 ? -9.788 6.920 7.325 1.00 97.06 102 GLU A N 1
ATOM 832 C CA . GLU A 1 102 ? -10.727 7.844 7.981 1.00 97.06 102 GLU A CA 1
ATOM 833 C C . GLU A 1 102 ? -11.870 7.153 8.741 1.00 97.06 102 GLU A C 1
ATOM 835 O O . GLU A 1 102 ? -12.571 7.810 9.513 1.00 97.06 102 GLU A O 1
ATOM 840 N N . ALA A 1 103 ? -12.060 5.848 8.528 1.00 96.81 103 ALA A N 1
ATOM 841 C CA . ALA A 1 103 ? -13.047 5.035 9.233 1.00 96.81 103 ALA A CA 1
ATOM 842 C C . ALA A 1 103 ? -12.613 4.701 10.669 1.00 96.81 103 ALA A C 1
ATOM 844 O O . ALA A 1 103 ? -13.436 4.323 11.500 1.00 96.81 103 ALA A O 1
ATOM 845 N N . VAL A 1 104 ? -11.314 4.824 10.956 1.00 96.19 104 VAL A N 1
ATOM 846 C CA . VAL A 1 104 ? -10.725 4.498 12.254 1.00 96.19 104 VAL A CA 1
ATOM 847 C C . VAL A 1 104 ? -10.177 5.744 12.928 1.00 96.19 104 VAL A C 1
ATOM 849 O O . VAL A 1 104 ? -9.644 6.654 12.290 1.00 96.19 104 VAL A O 1
ATOM 852 N N . VAL A 1 105 ? -10.254 5.765 14.251 1.00 96.62 105 VAL A N 1
ATOM 853 C CA . VAL A 1 105 ? -9.602 6.774 15.082 1.00 96.62 105 VAL A CA 1
ATOM 854 C C . VAL A 1 105 ? -8.819 6.094 16.194 1.00 96.62 105 VAL A C 1
ATOM 856 O O . VAL A 1 105 ? -9.251 5.088 16.749 1.00 96.62 105 VAL A O 1
ATOM 859 N N . VAL A 1 106 ? -7.644 6.635 16.509 1.00 95.31 106 VAL A N 1
ATOM 860 C CA . VAL A 1 106 ? -6.822 6.159 17.623 1.00 95.31 106 VAL A CA 1
ATOM 861 C C . VAL A 1 106 ? -6.999 7.114 18.795 1.00 95.31 106 VAL A C 1
ATOM 863 O O . VAL A 1 106 ? -6.685 8.300 18.678 1.00 95.31 106 VAL A O 1
ATOM 866 N N . ASP A 1 107 ? -7.475 6.591 19.922 1.00 94.19 107 ASP A N 1
ATOM 867 C CA . ASP A 1 107 ? -7.623 7.324 21.176 1.00 94.19 107 ASP A CA 1
ATOM 868 C C . ASP A 1 107 ? -6.798 6.645 22.274 1.00 94.19 107 ASP A C 1
ATOM 870 O O . ASP A 1 107 ? -7.164 5.612 22.835 1.00 94.19 107 ASP A O 1
ATOM 874 N N . GLY A 1 108 ? -5.618 7.200 22.552 1.00 92.56 108 GLY A N 1
ATOM 875 C CA . GLY A 1 108 ? -4.674 6.605 23.495 1.00 92.56 108 GLY A CA 1
ATOM 876 C C . GLY A 1 108 ? -4.173 5.234 23.031 1.00 92.56 108 GLY A C 1
ATOM 877 O O . GLY A 1 108 ? -3.365 5.151 22.108 1.00 92.56 108 GLY A O 1
ATOM 878 N N . LEU A 1 109 ? -4.603 4.173 23.719 1.00 91.31 109 LEU A N 1
ATOM 879 C CA . LEU A 1 109 ? -4.234 2.782 23.418 1.00 91.31 109 LEU A CA 1
ATOM 880 C C . LEU A 1 109 ? -5.310 2.034 22.621 1.00 91.31 109 LEU A C 1
ATOM 882 O O . LEU A 1 109 ? -5.093 0.882 22.246 1.00 91.31 109 LEU A O 1
ATOM 886 N N . GLU A 1 110 ? -6.450 2.671 22.367 1.00 92.69 110 GLU A N 1
ATOM 887 C CA . GLU A 1 110 ? -7.585 2.061 21.686 1.00 92.69 110 GLU A CA 1
ATOM 888 C C . GLU A 1 110 ? -7.657 2.535 20.236 1.00 92.69 110 GLU A C 1
ATOM 890 O O . GLU A 1 110 ? -7.368 3.689 19.915 1.00 92.69 110 GLU A O 1
ATOM 895 N N . THR A 1 111 ? -8.034 1.624 19.341 1.00 95.19 111 THR A N 1
ATOM 896 C CA . THR A 1 111 ? -8.467 1.977 17.986 1.00 95.19 111 THR A CA 1
ATOM 897 C C . THR A 1 111 ? -9.967 1.774 17.928 1.00 95.19 111 THR A C 1
ATOM 899 O O . THR A 1 111 ? -10.458 0.743 18.375 1.00 95.19 111 THR A O 1
ATOM 902 N N . ILE A 1 112 ? -10.686 2.762 17.415 1.00 95.38 112 ILE A N 1
ATOM 903 C CA . ILE A 1 112 ? -12.141 2.833 17.480 1.00 95.38 112 ILE A CA 1
ATOM 904 C C . ILE A 1 112 ? -12.691 3.003 16.064 1.00 95.38 112 ILE A C 1
ATOM 906 O O . ILE A 1 112 ? -12.161 3.787 15.274 1.00 95.38 112 ILE A O 1
ATOM 910 N N . MET A 1 113 ? -13.768 2.281 15.771 1.00 95.38 113 MET A N 1
ATOM 911 C CA . MET A 1 113 ? -14.674 2.519 14.648 1.00 95.38 113 MET A CA 1
ATOM 912 C C . MET A 1 113 ? -16.058 2.877 15.175 1.00 95.38 113 MET A C 1
ATOM 914 O O . MET A 1 113 ? -16.373 2.601 16.327 1.00 95.38 113 MET A O 1
ATOM 918 N N . PHE A 1 114 ? -16.895 3.478 14.338 1.00 94.94 114 PHE A N 1
ATOM 919 C CA . PHE A 1 114 ? -18.257 3.838 14.720 1.00 94.94 114 PHE A CA 1
ATOM 920 C C . PHE A 1 114 ? -19.253 2.950 13.989 1.00 94.94 114 PHE A C 1
ATOM 922 O O . PHE A 1 114 ? -19.318 2.997 12.761 1.00 94.94 114 PHE A O 1
ATOM 929 N N . ARG A 1 115 ? -19.996 2.138 14.743 1.00 93.88 115 ARG A N 1
ATOM 930 C CA . ARG A 1 115 ? -21.065 1.279 14.227 1.00 93.88 115 ARG A CA 1
ATOM 931 C C . ARG A 1 115 ? -22.384 2.035 14.246 1.00 93.88 115 ARG A C 1
ATOM 933 O O . ARG A 1 115 ? -22.671 2.726 15.220 1.00 93.88 115 ARG A O 1
ATOM 940 N N . LEU A 1 116 ? -23.166 1.909 13.183 1.00 91.81 116 LEU A N 1
ATOM 941 C CA . LEU A 1 116 ? -24.528 2.414 13.132 1.00 91.81 116 LEU A CA 1
ATOM 942 C C . LEU A 1 116 ? -25.423 1.558 14.036 1.00 91.81 116 LEU A C 1
ATOM 944 O O . LEU A 1 116 ? -25.420 0.333 13.923 1.00 91.81 116 LEU A O 1
ATOM 948 N N . ARG A 1 117 ? -26.199 2.186 14.921 1.00 85.00 117 ARG A N 1
ATOM 949 C CA . ARG A 1 117 ? -27.283 1.496 15.620 1.00 85.00 117 ARG A CA 1
ATOM 950 C C . ARG A 1 117 ? -28.481 1.337 14.699 1.00 85.00 117 ARG A C 1
ATOM 952 O O . ARG A 1 117 ? -28.945 2.310 14.110 1.00 85.00 117 ARG A O 1
ATOM 959 N N . GLU A 1 118 ? -29.014 0.123 14.643 1.00 71.88 118 GLU A N 1
ATOM 960 C CA . GLU A 1 118 ? -30.367 -0.092 14.144 1.00 71.88 118 GLU A CA 1
ATOM 961 C C . GLU A 1 118 ? -31.347 0.555 15.129 1.00 71.88 118 GLU A C 1
ATOM 963 O O . GLU A 1 118 ? -31.298 0.303 16.337 1.00 71.88 118 GLU A O 1
ATOM 968 N N . HIS A 1 119 ? -32.207 1.431 14.615 1.00 63.03 119 HIS A N 1
ATOM 969 C CA . HIS A 1 119 ? -33.319 1.968 15.380 1.00 63.03 119 HIS A CA 1
ATOM 970 C C . HIS A 1 119 ? -34.349 0.846 15.537 1.00 63.03 119 HIS A C 1
ATOM 972 O O . HIS A 1 119 ? -34.973 0.421 14.567 1.00 63.03 119 HIS A O 1
ATOM 978 N N . ASP A 1 120 ? -34.479 0.310 16.748 1.00 53.53 120 ASP A N 1
ATOM 979 C CA . ASP A 1 120 ? -35.552 -0.624 17.073 1.00 53.53 120 ASP A CA 1
ATOM 980 C C . ASP A 1 120 ? -36.850 0.205 17.092 1.00 53.53 120 ASP A C 1
ATOM 982 O O . ASP A 1 120 ? -37.086 0.973 18.026 1.00 53.53 120 ASP A O 1
ATOM 986 N N . ASP A 1 121 ? -37.675 0.100 16.044 1.00 51.44 121 ASP A N 1
ATOM 987 C CA . ASP A 1 121 ? -38.910 0.882 15.810 1.00 51.44 121 ASP A CA 1
ATOM 988 C C . ASP A 1 121 ? -40.033 0.630 16.852 1.00 51.44 121 ASP A C 1
ATOM 990 O O . ASP A 1 121 ? -41.230 0.790 16.587 1.00 51.44 121 ASP A O 1
ATOM 994 N N . HIS A 1 122 ? -39.687 0.201 18.064 1.00 46.88 122 HIS A N 1
ATOM 995 C CA . HIS A 1 122 ? -40.615 -0.334 19.048 1.00 46.88 122 HIS A CA 1
ATOM 996 C C . HIS A 1 122 ? -41.137 0.656 20.096 1.00 46.88 122 HIS A C 1
ATOM 998 O O . HIS A 1 122 ? -42.017 0.259 20.859 1.00 46.88 122 HIS A O 1
ATOM 1004 N N . ASP A 1 123 ? -40.723 1.929 20.102 1.00 45.28 123 ASP A N 1
ATOM 1005 C CA . ASP A 1 123 ? -41.109 2.871 21.172 1.00 45.28 123 ASP A CA 1
ATOM 1006 C C . ASP A 1 123 ? -41.905 4.115 20.733 1.00 45.28 123 ASP A C 1
ATOM 1008 O O . ASP A 1 123 ? -41.944 5.135 21.420 1.00 45.28 123 ASP A O 1
ATOM 1012 N N . HIS A 1 124 ? -42.684 4.013 19.652 1.00 44.88 124 HIS A N 1
ATOM 1013 C CA . HIS A 1 124 ? -43.788 4.952 19.399 1.00 44.88 124 HIS A CA 1
ATOM 1014 C C . HIS A 1 124 ? -45.092 4.497 20.075 1.00 44.88 124 HIS A C 1
ATOM 1016 O O . HIS A 1 124 ? -46.151 4.383 19.451 1.00 44.88 124 HIS A O 1
ATOM 1022 N N . ALA A 1 125 ? -45.043 4.252 21.387 1.00 43.62 125 ALA A N 1
ATOM 1023 C CA . ALA A 1 125 ? -46.253 4.173 22.193 1.00 43.62 125 ALA A CA 1
ATOM 1024 C C . ALA A 1 125 ? -46.832 5.587 22.359 1.00 43.62 125 ALA A C 1
ATOM 1026 O O . ALA A 1 125 ? -46.411 6.375 23.204 1.00 43.62 125 ALA A O 1
ATOM 1027 N N . ILE A 1 126 ? -47.811 5.891 21.507 1.00 47.81 126 ILE A N 1
ATOM 1028 C CA . ILE A 1 126 ? -48.693 7.060 21.533 1.00 47.81 126 ILE A CA 1
ATOM 1029 C C . ILE A 1 126 ? -49.091 7.398 22.981 1.00 47.81 126 ILE A C 1
ATOM 1031 O O . ILE A 1 126 ? -49.960 6.750 23.564 1.00 47.81 126 ILE A O 1
ATOM 1035 N N . GLN A 1 127 ? -48.513 8.456 23.551 1.00 44.69 127 GLN A N 1
ATOM 1036 C CA . GLN A 1 127 ? -49.134 9.153 24.674 1.00 44.69 127 GLN A CA 1
ATOM 1037 C C . GLN A 1 127 ? -50.061 10.225 24.109 1.00 44.69 127 GLN A C 1
ATOM 1039 O O . GLN A 1 127 ? -49.695 11.387 23.961 1.00 44.69 127 GLN A O 1
ATOM 1044 N N . SER A 1 128 ? -51.291 9.824 23.789 1.00 46.94 128 SER A N 1
ATOM 1045 C CA . SER A 1 128 ? -52.390 10.762 23.585 1.00 46.94 128 SER A CA 1
ATOM 1046 C C . SER A 1 128 ? -52.780 11.354 24.943 1.00 46.94 128 SER A C 1
ATOM 1048 O O . SER A 1 128 ? -53.680 10.845 25.612 1.00 46.94 128 SER A O 1
ATOM 1050 N N . HIS A 1 129 ? -52.079 12.401 25.375 1.00 43.31 129 HIS A N 1
ATOM 1051 C CA . HIS A 1 129 ? -52.588 13.292 26.410 1.00 43.31 129 HIS A CA 1
ATOM 1052 C C . HIS A 1 129 ? -53.370 14.415 25.730 1.00 43.31 129 HIS A C 1
ATOM 1054 O O . HIS A 1 129 ? -52.815 15.312 25.102 1.00 43.31 129 HIS A O 1
ATOM 1060 N N . ASP A 1 130 ? -54.689 14.288 25.829 1.00 48.41 130 ASP A N 1
ATOM 1061 C CA . ASP A 1 130 ? -55.678 15.309 25.517 1.00 48.41 130 ASP A CA 1
ATOM 1062 C C . ASP A 1 130 ? -55.455 16.524 26.422 1.00 48.41 130 ASP A C 1
ATOM 1064 O O . ASP A 1 130 ? -55.821 16.483 27.592 1.00 48.41 130 ASP A O 1
ATOM 1068 N N . HIS A 1 131 ? -54.850 17.588 25.892 1.00 39.41 131 HIS A N 1
ATOM 1069 C CA . HIS A 1 131 ? -55.028 18.930 26.434 1.00 39.41 131 HIS A CA 1
ATOM 1070 C C . HIS A 1 131 ? -55.035 19.973 25.316 1.00 39.41 131 HIS A C 1
ATOM 1072 O O . HIS A 1 131 ? -54.046 20.236 24.635 1.00 39.41 131 HIS A O 1
ATOM 1078 N N . SER A 1 132 ? -56.206 20.584 25.171 1.00 47.31 132 SER A N 1
ATOM 1079 C CA . SER A 1 132 ? -56.427 21.886 24.565 1.00 47.31 132 SER A CA 1
ATOM 1080 C C . SER A 1 132 ? -55.486 22.942 25.150 1.00 47.31 132 SER A C 1
ATOM 1082 O O . SER A 1 132 ? -55.538 23.186 26.351 1.00 47.31 132 SER A O 1
ATOM 1084 N N . GLU A 1 133 ? -54.694 23.606 24.315 1.00 41.28 133 GLU A N 1
ATOM 1085 C CA . GLU A 1 133 ? -54.697 25.063 24.125 1.00 41.28 133 GLU A CA 1
ATOM 1086 C C . GLU A 1 133 ? -53.603 25.463 23.126 1.00 41.28 133 GLU A C 1
ATOM 1088 O O . GLU A 1 133 ? -52.560 24.833 22.987 1.00 41.28 133 GLU A O 1
ATOM 1093 N N . SER A 1 134 ? -53.913 26.501 22.362 1.00 49.03 134 SER A N 1
ATOM 1094 C CA . SER A 1 134 ? -53.167 27.015 21.221 1.00 49.03 134 SER A CA 1
ATOM 1095 C C . SER A 1 134 ? -51.755 27.491 21.577 1.00 49.03 134 SER A C 1
ATOM 1097 O O . SER A 1 134 ? -51.586 28.582 22.120 1.00 49.03 134 SER A O 1
ATOM 1099 N N . GLN A 1 135 ? -50.750 26.732 21.152 1.00 43.38 135 GLN A N 1
ATOM 1100 C CA . GLN A 1 135 ? -49.420 27.232 20.821 1.00 43.38 135 GLN A CA 1
ATOM 1101 C C . GLN A 1 135 ? -49.000 26.575 19.509 1.00 43.38 135 GLN A C 1
ATOM 1103 O O . GLN A 1 135 ? -49.100 25.358 19.364 1.00 43.38 135 GLN A O 1
ATOM 1108 N N . GLU A 1 136 ? -48.576 27.382 18.538 1.00 43.03 136 GLU A N 1
ATOM 1109 C CA . GLU A 1 136 ? -47.929 26.895 17.321 1.00 43.03 136 GLU A CA 1
ATOM 1110 C C . GLU A 1 136 ? -46.607 26.226 17.718 1.00 43.03 136 GLU A C 1
ATOM 1112 O O . GLU A 1 136 ? -45.553 26.854 17.776 1.00 43.03 136 GLU A O 1
ATOM 1117 N N . HIS A 1 137 ? -46.685 24.943 18.064 1.00 39.31 137 HIS A N 1
ATOM 1118 C CA . HIS A 1 137 ? -45.529 24.081 18.198 1.00 39.31 137 HIS A CA 1
ATOM 1119 C C . HIS A 1 137 ? -44.973 23.885 16.788 1.00 39.31 137 HIS A C 1
ATOM 1121 O O . HIS A 1 137 ? -45.544 23.159 15.972 1.00 39.31 137 HIS A O 1
ATOM 1127 N N . PHE A 1 138 ? -43.864 24.565 16.494 1.00 37.50 138 PHE A N 1
ATOM 1128 C CA . PHE A 1 138 ? -42.939 24.108 15.470 1.00 37.50 138 PHE A CA 1
ATOM 1129 C C . PHE A 1 138 ? -42.576 22.677 15.843 1.00 37.50 138 PHE A C 1
ATOM 1131 O O . PHE A 1 138 ? -41.838 22.433 16.795 1.00 37.50 138 PHE A O 1
ATOM 1138 N N . GLN A 1 139 ? -43.174 21.725 15.140 1.00 44.66 139 GLN A N 1
ATOM 1139 C CA . GLN A 1 139 ? -42.750 20.346 15.192 1.00 44.66 139 GLN A CA 1
ATOM 1140 C C . GLN A 1 139 ? -41.405 20.331 14.471 1.00 44.66 139 GLN A C 1
ATOM 1142 O O . GLN A 1 139 ? -41.353 20.190 13.252 1.00 44.66 139 GLN A O 1
ATOM 1147 N N . GLU A 1 140 ? -40.326 20.613 15.211 1.00 43.38 140 GLU A N 1
ATOM 1148 C CA . GLU A 1 140 ? -38.991 20.219 14.788 1.00 43.38 140 GLU A CA 1
ATOM 1149 C C . GLU A 1 140 ? -39.110 18.726 14.518 1.00 43.38 140 GLU A C 1
ATOM 1151 O O . GLU A 1 140 ? -39.322 17.920 15.425 1.00 43.38 140 GLU A O 1
ATOM 1156 N N . SER A 1 141 ? -39.118 18.375 13.234 1.00 41.66 141 SER A N 1
ATOM 1157 C CA . SER A 1 141 ? -38.863 17.018 12.805 1.00 41.66 141 SER A CA 1
ATOM 1158 C C . SER A 1 141 ? -37.546 16.653 13.466 1.00 41.66 141 SER A C 1
ATOM 1160 O O . SER A 1 141 ? -36.504 17.176 13.070 1.00 41.66 141 SER A O 1
ATOM 1162 N N . HIS A 1 142 ? -37.606 15.847 14.524 1.00 47.28 142 HIS A N 1
ATOM 1163 C CA . HIS A 1 142 ? -36.437 15.130 14.983 1.00 47.28 142 HIS A CA 1
ATOM 1164 C C . HIS A 1 142 ? -35.941 14.407 13.737 1.00 47.28 142 HIS A C 1
ATOM 1166 O O . HIS A 1 142 ? -36.639 13.531 13.226 1.00 47.28 142 HIS A O 1
ATOM 1172 N N . ASP A 1 143 ? -34.827 14.881 13.176 1.00 48.62 143 ASP A N 1
ATOM 1173 C CA . ASP A 1 143 ? -34.108 14.142 12.153 1.00 48.62 143 ASP A CA 1
ATOM 1174 C C . ASP A 1 143 ? -33.971 12.732 12.724 1.00 48.62 143 ASP A C 1
ATOM 1176 O O . ASP A 1 143 ? -33.437 12.569 13.827 1.00 48.62 143 ASP A O 1
ATOM 1180 N N . GLU A 1 144 ? -34.497 11.735 12.013 1.00 55.56 144 GLU A N 1
ATOM 1181 C CA . GLU A 1 144 ? -34.151 10.326 12.206 1.00 55.56 144 GLU A CA 1
ATOM 1182 C C . GLU A 1 144 ? -32.665 10.196 11.845 1.00 55.56 144 GLU A C 1
ATOM 1184 O O . GLU A 1 144 ? -32.269 9.749 10.770 1.00 55.56 144 GLU A O 1
ATOM 1189 N N . GLY A 1 145 ? -31.827 10.771 12.700 1.00 65.56 145 GLY A N 1
ATOM 1190 C CA . GLY A 1 145 ? -30.401 10.847 12.535 1.00 65.56 145 GLY A CA 1
ATOM 1191 C C . GLY A 1 145 ? -29.817 9.480 12.818 1.00 65.56 145 GLY A C 1
ATOM 1192 O O . GLY A 1 145 ? -30.224 8.786 13.746 1.00 65.56 145 GLY A O 1
ATOM 1193 N N . PHE A 1 146 ? -28.827 9.110 12.023 1.00 78.81 146 PHE A N 1
ATOM 1194 C CA . PHE A 1 146 ? -28.018 7.932 12.276 1.00 78.81 146 PHE A CA 1
ATOM 1195 C C . PHE A 1 146 ? -27.341 8.048 13.649 1.00 7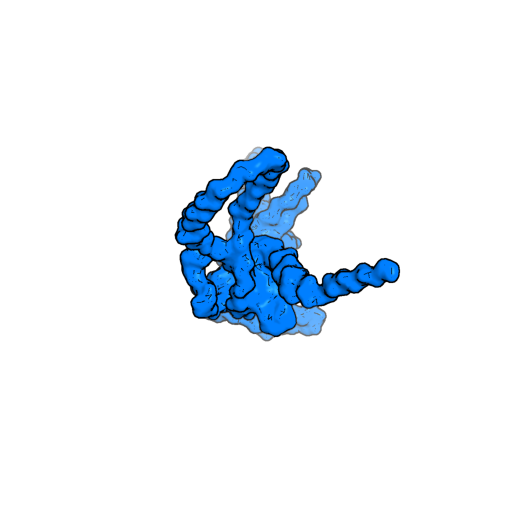8.81 146 PHE A C 1
ATOM 1197 O O . PHE A 1 146 ? -26.501 8.930 13.859 1.00 78.81 146 PHE A O 1
ATOM 1204 N N . GLU A 1 147 ? -27.692 7.167 14.585 1.00 85.12 147 GLU A N 1
ATOM 1205 C CA . GLU A 1 147 ? -27.001 7.066 15.868 1.00 85.12 147 GLU A CA 1
ATOM 1206 C C . GLU A 1 147 ? -25.805 6.126 15.722 1.00 85.12 147 GLU A C 1
ATOM 1208 O O . GLU A 1 147 ? -25.942 4.981 15.296 1.00 85.12 147 GLU A O 1
ATOM 1213 N N . PHE A 1 148 ? -24.618 6.605 16.088 1.00 90.94 148 PHE A N 1
ATOM 1214 C CA . PHE A 1 148 ? -23.393 5.817 16.026 1.00 90.94 148 PHE A CA 1
ATOM 1215 C C . PHE A 1 148 ? -22.873 5.488 17.422 1.00 90.94 148 PHE A C 1
ATOM 1217 O O . PHE A 1 148 ? -22.789 6.362 18.286 1.00 90.94 148 PHE A O 1
ATOM 1224 N N . GLU A 1 149 ? -22.424 4.251 17.613 1.00 91.75 149 GLU A N 1
ATOM 1225 C CA . GLU A 1 149 ? -21.748 3.806 18.830 1.00 91.75 149 GLU A CA 1
ATOM 1226 C C . GLU A 1 149 ? -20.267 3.472 18.568 1.00 91.75 149 GLU A C 1
ATOM 1228 O O . GLU A 1 149 ? -19.931 2.928 17.511 1.00 91.75 149 GLU A O 1
ATOM 1233 N N . PRO A 1 150 ? -19.349 3.805 19.498 1.00 93.50 150 PRO A N 1
ATOM 1234 C CA . PRO A 1 150 ? -17.938 3.466 19.360 1.00 93.50 150 PRO A CA 1
ATOM 1235 C C . PRO A 1 150 ? -17.713 1.968 19.600 1.00 93.50 150 PRO A C 1
ATOM 1237 O O . PRO A 1 150 ? -18.152 1.407 20.603 1.00 93.50 150 PRO A O 1
ATOM 1240 N N . VAL A 1 151 ? -16.960 1.336 18.708 1.00 93.69 151 VAL A N 1
ATOM 1241 C CA . VAL A 1 151 ? -16.565 -0.071 18.767 1.00 93.69 151 VAL A CA 1
ATOM 1242 C C . VAL A 1 151 ? -15.044 -0.162 18.742 1.00 93.69 151 VAL A C 1
ATOM 1244 O O . VAL A 1 151 ? -14.394 0.361 17.835 1.00 93.69 151 VAL A O 1
ATOM 1247 N N . GLY A 1 152 ? -14.469 -0.821 19.748 1.00 93.25 152 GLY A N 1
ATOM 1248 C CA . GLY A 1 152 ? -13.035 -1.086 19.812 1.00 93.25 152 GLY A CA 1
ATOM 1249 C C . GLY A 1 152 ? -12.618 -2.104 18.754 1.00 93.25 152 GLY A C 1
ATOM 1250 O O . GLY A 1 152 ? -13.220 -3.166 18.634 1.00 93.25 152 GLY A O 1
ATOM 1251 N N . VAL A 1 153 ? -11.573 -1.795 17.992 1.00 93.38 153 VAL A N 1
ATOM 1252 C CA . VAL A 1 153 ? -11.034 -2.668 16.947 1.00 93.38 153 VAL A CA 1
ATOM 1253 C C . VAL A 1 153 ? -9.543 -2.894 17.141 1.00 93.38 153 VAL A C 1
ATOM 1255 O O . VAL A 1 153 ? -8.805 -2.056 17.662 1.00 93.38 153 VAL A O 1
ATOM 1258 N N . ARG A 1 154 ? -9.058 -4.045 16.676 1.00 93.38 154 ARG A N 1
ATOM 1259 C CA . ARG A 1 154 ? -7.630 -4.360 16.703 1.00 93.38 154 ARG A CA 1
ATOM 1260 C C . ARG A 1 154 ? -6.963 -3.908 15.408 1.00 93.38 154 ARG A C 1
ATOM 1262 O O . ARG A 1 154 ? -7.132 -4.553 14.382 1.00 93.38 154 ARG A O 1
ATOM 1269 N N . MET A 1 155 ? -6.134 -2.870 15.445 1.00 93.62 155 MET A N 1
ATOM 1270 C CA . MET A 1 155 ? -5.369 -2.445 14.268 1.00 93.62 155 MET A CA 1
ATOM 1271 C C . MET A 1 155 ? -4.130 -3.325 14.044 1.00 93.62 155 MET A C 1
ATOM 1273 O O . MET A 1 155 ? -3.270 -3.445 14.917 1.00 93.62 155 MET A O 1
ATOM 1277 N N . LEU A 1 156 ? -4.025 -3.946 12.866 1.00 94.00 156 LEU A N 1
ATOM 1278 C CA . LEU A 1 156 ? -2.856 -4.738 12.457 1.00 94.00 156 LEU A CA 1
ATOM 1279 C C . LEU A 1 156 ? -1.866 -3.923 11.627 1.00 94.00 156 LEU A C 1
ATOM 1281 O O . LEU A 1 156 ? -0.657 -4.160 11.700 1.00 94.00 156 LEU A O 1
ATOM 1285 N N . HIS A 1 157 ? -2.379 -3.002 10.813 1.00 93.19 157 HIS A N 1
ATOM 1286 C CA . HIS A 1 157 ? -1.584 -2.121 9.971 1.00 93.19 157 HIS A CA 1
ATOM 1287 C C . HIS A 1 157 ? -2.366 -0.864 9.605 1.00 93.19 157 HIS A C 1
ATOM 1289 O O . HIS A 1 157 ? -3.591 -0.891 9.554 1.00 93.19 157 HIS A O 1
ATOM 1295 N N . GLN A 1 158 ? -1.646 0.213 9.320 1.00 93.12 158 GLN A N 1
ATOM 1296 C CA . GLN A 1 158 ? -2.203 1.450 8.797 1.00 93.12 158 GLN A CA 1
ATOM 1297 C C . GLN A 1 158 ? -1.155 2.113 7.910 1.00 93.12 158 GLN A C 1
ATOM 1299 O O . GLN A 1 158 ? 0.013 2.214 8.298 1.00 93.12 158 GLN A O 1
ATOM 1304 N N . ASP A 1 159 ? -1.594 2.605 6.759 1.00 90.75 159 ASP A N 1
ATOM 1305 C CA . ASP A 1 159 ? -0.819 3.491 5.901 1.00 90.75 159 ASP A CA 1
ATOM 1306 C C . ASP A 1 159 ? -1.550 4.836 5.708 1.00 90.75 159 ASP A C 1
ATOM 1308 O O . ASP A 1 159 ? -2.307 5.275 6.577 1.00 90.75 159 ASP A O 1
ATOM 1312 N N . GLY A 1 160 ? -1.247 5.565 4.632 1.00 89.31 160 GLY A N 1
ATOM 1313 C CA . GLY A 1 160 ? -1.866 6.862 4.355 1.00 89.31 160 GLY A CA 1
ATOM 1314 C C . GLY A 1 160 ? -3.321 6.778 3.887 1.00 89.31 160 GLY A C 1
ATOM 1315 O O . GLY A 1 160 ? -4.041 7.767 4.027 1.00 89.31 160 GLY A O 1
ATOM 1316 N N . GLU A 1 161 ? -3.745 5.629 3.367 1.00 91.44 161 GLU A N 1
ATOM 1317 C CA . GLU A 1 161 ? -5.007 5.440 2.648 1.00 91.44 161 GLU A CA 1
ATOM 1318 C C . GLU A 1 161 ? -5.918 4.433 3.361 1.00 91.44 161 GLU A C 1
ATOM 1320 O O . GLU A 1 161 ? -7.119 4.672 3.497 1.00 91.44 161 GLU A O 1
ATOM 1325 N N . PHE A 1 162 ? -5.345 3.359 3.904 1.00 9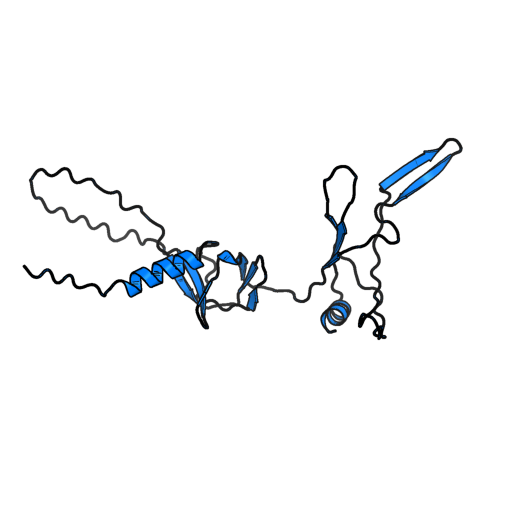4.50 162 PHE A N 1
ATOM 1326 C CA . PHE A 1 162 ? -6.081 2.245 4.487 1.00 94.50 162 PHE A CA 1
ATOM 1327 C C . PHE A 1 162 ? -5.602 1.876 5.892 1.00 94.50 162 PHE A C 1
ATOM 1329 O O . PHE A 1 162 ? -4.451 2.083 6.286 1.00 94.50 162 PHE A O 1
ATOM 1336 N N . ALA A 1 163 ? -6.511 1.252 6.637 1.00 94.81 163 ALA A N 1
ATOM 1337 C CA . ALA A 1 163 ? -6.225 0.513 7.853 1.00 94.81 163 ALA A CA 1
ATOM 1338 C C . ALA A 1 163 ? -6.646 -0.951 7.676 1.00 94.81 163 ALA A C 1
ATOM 1340 O O . ALA A 1 163 ? -7.695 -1.256 7.107 1.00 94.81 163 ALA A O 1
ATOM 1341 N N . VAL A 1 164 ? -5.813 -1.864 8.170 1.00 94.06 164 VAL A N 1
ATOM 1342 C CA . VAL A 1 164 ? -6.079 -3.302 8.196 1.00 94.06 164 VAL A CA 1
ATOM 1343 C C . VAL A 1 164 ? -6.385 -3.706 9.626 1.00 94.06 164 VAL A C 1
ATOM 1345 O O . VAL A 1 164 ? -5.558 -3.526 10.527 1.00 94.06 164 VAL A O 1
ATOM 1348 N N . LEU A 1 165 ? -7.562 -4.283 9.818 1.00 93.12 165 LEU A N 1
ATOM 1349 C CA . LEU A 1 165 ? -8.097 -4.654 11.115 1.00 93.12 165 LEU A CA 1
ATOM 1350 C C . LEU A 1 165 ? -8.013 -6.163 11.333 1.00 93.12 165 LEU A C 1
ATOM 1352 O O . LEU A 1 165 ? -8.132 -6.974 10.411 1.00 93.12 165 LEU A O 1
ATOM 1356 N N . GLY A 1 166 ? -7.744 -6.521 12.583 1.00 90.00 166 GLY A N 1
ATOM 1357 C CA . GLY A 1 166 ? -7.784 -7.867 13.128 1.00 90.00 166 GLY A CA 1
ATOM 1358 C C . GLY A 1 166 ? -9.208 -8.394 13.200 1.00 90.00 166 GLY A C 1
ATOM 1359 O O . GLY A 1 166 ? -10.156 -7.615 13.205 1.00 90.00 166 GLY A O 1
ATOM 1360 N N . GLU A 1 167 ? -9.348 -9.711 13.324 1.00 83.62 167 GLU A N 1
ATOM 1361 C CA . GLU A 1 167 ? -10.605 -10.276 13.817 1.00 83.62 167 GLU A CA 1
ATOM 1362 C C . GLU A 1 167 ? -10.877 -9.714 15.226 1.00 83.62 167 GLU A C 1
ATOM 1364 O O . GLU A 1 167 ? -9.963 -9.638 16.059 1.00 83.62 167 GLU A O 1
ATOM 1369 N N . SER A 1 168 ? -12.114 -9.289 15.467 1.00 76.38 168 SER A N 1
ATOM 1370 C CA . SER A 1 168 ? -12.620 -8.821 16.759 1.00 76.38 168 SER A CA 1
ATOM 1371 C C . SER A 1 168 ? -14.012 -9.420 16.962 1.00 76.38 168 SER A C 1
ATOM 1373 O O . SER A 1 168 ? -14.736 -9.641 15.992 1.00 76.38 168 SER A O 1
ATOM 1375 N N . GLU A 1 169 ? -14.366 -9.732 18.209 1.00 74.12 169 GLU A N 1
ATOM 1376 C CA . GLU A 1 169 ? -15.694 -10.274 18.535 1.00 74.12 169 GLU A CA 1
ATOM 1377 C C . GLU A 1 169 ? -16.798 -9.225 18.337 1.00 74.12 169 GLU A C 1
ATOM 1379 O O . GLU A 1 169 ? -17.962 -9.574 18.134 1.00 74.12 169 GLU A O 1
ATOM 1384 N N . GLU A 1 170 ? -16.426 -7.944 18.378 1.00 78.12 170 GLU A N 1
ATOM 1385 C CA . GLU A 1 170 ? -17.328 -6.815 18.197 1.00 78.12 170 GLU A CA 1
ATOM 1386 C C . GLU A 1 170 ? -17.629 -6.485 16.727 1.00 78.12 170 GLU A C 1
ATOM 1388 O O . GLU A 1 170 ? -18.577 -5.743 16.482 1.00 78.12 170 GLU A O 1
ATOM 1393 N N . LEU A 1 171 ? -16.858 -7.021 15.770 1.00 80.19 171 LEU A N 1
ATOM 1394 C CA . LEU A 1 171 ? -17.035 -6.799 14.331 1.00 80.19 171 LEU A CA 1
ATOM 1395 C C . LEU A 1 171 ? -17.803 -7.963 13.689 1.00 80.19 171 LEU A C 1
ATOM 1397 O O . LEU A 1 171 ? -17.230 -9.029 13.443 1.00 80.19 171 LEU A O 1
ATOM 1401 N N . ARG A 1 172 ? -19.086 -7.761 13.371 1.00 79.31 172 ARG A N 1
ATOM 1402 C CA . ARG A 1 172 ? -19.889 -8.738 12.614 1.00 79.31 172 ARG A CA 1
ATOM 1403 C C . ARG A 1 172 ? -20.000 -8.362 11.142 1.00 79.31 172 ARG A C 1
ATOM 1405 O O . ARG A 1 172 ? -19.801 -7.215 10.763 1.00 79.31 172 ARG A O 1
ATOM 1412 N N . ALA A 1 173 ? -20.290 -9.350 10.294 1.00 74.69 173 ALA A N 1
ATOM 1413 C CA . ALA A 1 173 ? -20.386 -9.136 8.848 1.00 74.69 173 ALA A CA 1
ATOM 1414 C C . ALA A 1 173 ? -21.619 -8.303 8.459 1.00 74.69 173 ALA A C 1
ATOM 1416 O O . ALA A 1 173 ? -21.608 -7.644 7.424 1.00 74.69 173 ALA A O 1
ATOM 1417 N N . GLU A 1 174 ? -22.665 -8.364 9.279 1.00 83.25 174 GLU A N 1
ATOM 1418 C CA . GLU A 1 174 ? -23.900 -7.595 9.148 1.00 83.25 174 GLU A CA 1
ATOM 1419 C C . GLU A 1 174 ? -23.820 -6.161 9.699 1.00 83.25 174 GLU A C 1
ATOM 1421 O O . GLU A 1 174 ? -24.720 -5.374 9.431 1.00 83.25 174 GLU A O 1
ATOM 1426 N N . ASP A 1 175 ? -22.764 -5.805 10.434 1.00 87.44 175 ASP A N 1
ATOM 1427 C CA . ASP A 1 175 ? -22.657 -4.485 11.054 1.00 87.44 175 ASP A CA 1
ATOM 1428 C C . ASP A 1 175 ? -22.352 -3.395 10.009 1.00 87.44 175 ASP A C 1
ATOM 1430 O O . ASP A 1 175 ? -21.428 -3.515 9.196 1.00 87.44 175 ASP A O 1
ATOM 1434 N N . GLU A 1 176 ? -23.077 -2.278 10.078 1.00 90.88 176 GLU A N 1
ATOM 1435 C CA . GLU A 1 176 ? -22.787 -1.082 9.286 1.00 90.88 176 GLU A CA 1
ATOM 1436 C C . GLU A 1 176 ? -21.875 -0.122 10.057 1.00 90.88 176 GLU A C 1
ATOM 1438 O O . GLU A 1 176 ? -22.117 0.195 11.221 1.00 90.88 176 GLU A O 1
ATOM 1443 N N . PHE A 1 177 ? -20.827 0.382 9.403 1.00 92.56 177 PHE A N 1
ATOM 1444 C CA . PHE A 1 177 ? -19.852 1.279 10.027 1.00 92.56 177 PHE A CA 1
ATOM 1445 C C . PHE A 1 177 ? -19.685 2.585 9.257 1.00 92.56 177 PHE A C 1
ATOM 1447 O O . PHE A 1 177 ? -19.728 2.621 8.025 1.00 92.56 177 PHE A O 1
ATOM 1454 N N . ALA A 1 178 ? -19.380 3.656 9.987 1.00 94.06 178 ALA A N 1
ATOM 1455 C CA . ALA A 1 178 ? -18.911 4.896 9.394 1.00 94.06 178 ALA A CA 1
ATOM 1456 C C . ALA A 1 178 ? -17.541 4.675 8.731 1.00 94.06 178 ALA A C 1
ATOM 1458 O O . ALA A 1 178 ? -16.562 4.310 9.381 1.00 94.06 178 ALA A O 1
ATOM 1459 N N . LEU A 1 179 ? -17.464 4.929 7.422 1.00 95.44 179 LEU A N 1
ATOM 1460 C CA . LEU A 1 179 ? -16.226 4.789 6.643 1.00 95.44 179 LEU A CA 1
ATOM 1461 C C . LEU A 1 179 ? -15.403 6.082 6.561 1.00 95.44 179 LEU A C 1
ATOM 1463 O O . LEU A 1 179 ? -14.342 6.110 5.940 1.00 95.44 179 LEU A O 1
ATOM 1467 N N . ASN A 1 180 ? -15.902 7.159 7.162 1.00 95.06 180 ASN A N 1
ATOM 1468 C CA . ASN A 1 180 ? -15.261 8.462 7.204 1.00 95.06 180 ASN A CA 1
ATOM 1469 C C . ASN A 1 180 ? -15.603 9.187 8.509 1.00 95.06 180 ASN A C 1
ATOM 1471 O O . ASN A 1 180 ? -16.472 8.763 9.270 1.00 95.06 180 ASN A O 1
ATOM 1475 N N . ASN A 1 181 ? -14.920 10.307 8.743 1.00 95.44 181 ASN A N 1
ATOM 1476 C CA . ASN A 1 181 ? -15.206 11.234 9.839 1.00 95.44 181 ASN A CA 1
ATOM 1477 C C . ASN A 1 181 ? -15.205 10.617 11.257 1.00 95.44 181 ASN A C 1
ATOM 1479 O O . ASN A 1 181 ? -15.800 11.186 12.177 1.00 95.44 181 ASN A O 1
ATOM 1483 N N . ALA A 1 182 ? -14.500 9.500 11.480 1.00 95.88 182 ALA A N 1
ATOM 1484 C CA . ALA A 1 182 ? -14.424 8.861 12.799 1.00 95.88 182 ALA A CA 1
ATOM 1485 C C . ALA A 1 182 ? -13.864 9.809 13.879 1.00 95.88 182 ALA A C 1
ATOM 1487 O O . ALA A 1 182 ? -14.295 9.794 15.031 1.00 95.88 182 ALA A O 1
ATOM 1488 N N . GLN A 1 183 ? -12.946 10.705 13.500 1.00 96.00 183 GLN A N 1
ATOM 1489 C CA . GLN A 1 183 ? -12.397 11.722 14.400 1.00 96.00 183 GLN A CA 1
ATOM 1490 C C . GLN A 1 183 ? -13.471 12.697 14.911 1.00 96.00 183 GLN A C 1
ATOM 1492 O O . GLN A 1 183 ? -13.472 13.058 16.090 1.00 96.00 183 GLN A O 1
ATOM 1497 N N . GLN A 1 184 ? -14.370 13.148 14.034 1.00 95.31 184 GLN A N 1
ATOM 1498 C CA . GLN A 1 184 ? -15.445 14.077 14.375 1.00 95.31 184 GLN A CA 1
ATOM 1499 C C . GLN A 1 184 ? -16.490 13.396 15.257 1.00 95.31 184 GLN A C 1
ATOM 1501 O O . GLN A 1 184 ? -16.929 13.998 16.235 1.00 95.31 184 GLN A O 1
ATOM 1506 N N . LEU A 1 185 ? -16.828 12.138 14.959 1.00 94.12 185 LEU A N 1
ATOM 1507 C CA . LEU A 1 185 ? -17.730 11.333 15.785 1.00 94.12 185 LEU A CA 1
ATOM 1508 C C . LEU A 1 185 ? -17.169 11.147 17.202 1.00 94.12 185 LEU A C 1
ATOM 1510 O O . LEU A 1 185 ? -17.881 11.371 18.180 1.00 94.12 185 LEU A O 1
ATOM 1514 N N . LEU A 1 186 ? -15.869 10.857 17.336 1.00 94.50 186 LEU A N 1
ATOM 1515 C CA . LEU A 1 186 ? -15.214 10.763 18.644 1.00 94.50 186 LEU A CA 1
ATOM 1516 C C . LEU A 1 186 ? -15.254 12.087 19.413 1.00 94.50 186 LEU A C 1
ATOM 1518 O O . LEU A 1 186 ? -15.501 12.094 20.619 1.00 94.50 186 LEU A O 1
ATOM 1522 N N . LEU A 1 187 ? -15.011 13.213 18.737 1.00 94.19 187 LEU A N 1
ATOM 1523 C CA . LEU A 1 187 ? -15.082 14.525 19.374 1.00 94.19 187 LEU A CA 1
ATOM 1524 C C . LEU A 1 187 ? -16.507 14.842 19.843 1.00 94.19 187 LEU A C 1
ATOM 1526 O O . LEU A 1 187 ? -16.680 15.292 20.974 1.00 94.19 187 LEU A O 1
ATOM 1530 N N . ALA A 1 188 ? -17.514 14.579 19.009 1.00 91.44 188 ALA A N 1
ATOM 1531 C CA . ALA A 1 188 ? -18.918 14.776 19.355 1.00 91.44 188 ALA A CA 1
ATOM 1532 C C . ALA A 1 188 ? -19.320 13.928 20.572 1.00 91.44 188 ALA A C 1
ATOM 1534 O O . ALA A 1 188 ? -19.897 14.455 21.525 1.00 91.44 188 ALA A O 1
ATOM 1535 N N . LEU A 1 189 ? -18.922 12.651 20.595 1.00 89.25 189 LEU A N 1
ATOM 1536 C CA . LEU A 1 189 ? -19.157 11.751 21.723 1.00 89.25 189 LEU A CA 1
ATOM 1537 C C . LEU A 1 189 ? -18.505 12.271 23.015 1.00 89.25 189 LEU A C 1
ATOM 1539 O O . LEU A 1 189 ? -19.149 12.323 24.062 1.00 89.25 189 LEU A O 1
ATOM 1543 N N . LYS A 1 190 ? -17.241 12.708 22.953 1.00 89.62 190 LYS A N 1
ATOM 1544 C CA . LYS A 1 190 ? -16.528 13.273 24.112 1.00 89.62 190 LYS A CA 1
ATOM 1545 C C . LYS A 1 190 ? -17.169 14.560 24.626 1.00 89.62 190 LYS A C 1
ATOM 1547 O O . LYS A 1 190 ? -17.228 14.757 25.836 1.00 89.62 190 LYS A O 1
ATOM 1552 N N . LEU A 1 191 ? -17.647 15.427 23.733 1.00 89.00 191 LEU A N 1
ATOM 1553 C CA . LEU A 1 191 ? -18.361 16.650 24.110 1.00 89.00 191 LEU A CA 1
ATOM 1554 C C . LEU A 1 191 ? -19.688 16.330 24.802 1.00 89.00 191 LEU A C 1
ATOM 1556 O O . LEU A 1 191 ? -19.999 16.944 25.819 1.00 89.00 191 LEU A O 1
ATOM 1560 N N . HIS A 1 192 ? -20.430 15.341 24.299 1.00 81.81 192 HIS A N 1
ATOM 1561 C CA . HIS A 1 192 ? -21.676 14.895 24.918 1.00 81.81 192 HIS A CA 1
ATOM 1562 C C . HIS A 1 192 ? -21.438 14.311 26.322 1.00 81.81 192 HIS A C 1
ATOM 1564 O O . HIS A 1 192 ? -22.126 14.677 27.271 1.00 81.81 192 HIS A O 1
ATOM 1570 N N . LEU A 1 193 ? -20.405 13.477 26.485 1.00 75.12 193 LEU A N 1
ATOM 1571 C CA . LEU A 1 193 ? -20.034 12.886 27.778 1.00 75.12 193 LEU A CA 1
ATOM 1572 C C . LEU A 1 193 ? -19.416 13.903 28.759 1.00 75.12 193 LEU A C 1
ATOM 1574 O O . LEU A 1 193 ? -19.559 13.758 29.971 1.00 75.12 193 LEU A O 1
ATOM 1578 N N . GLY A 1 194 ? -18.725 14.930 28.255 1.00 58.91 194 GLY A N 1
ATOM 1579 C CA . GLY A 1 194 ? -18.060 15.968 29.052 1.00 58.91 194 GLY A CA 1
ATOM 1580 C C . GLY A 1 194 ? -18.923 17.193 29.388 1.00 58.91 194 GLY A C 1
ATOM 1581 O O . GLY A 1 194 ? -18.495 18.028 30.182 1.00 58.91 194 GLY A O 1
ATOM 1582 N N . GLY A 1 195 ? -20.122 17.318 28.811 1.00 50.12 195 GLY A N 1
ATOM 1583 C CA . GLY A 1 195 ? -20.997 18.495 28.930 1.00 50.12 195 GLY A CA 1
ATOM 1584 C C . GLY A 1 195 ? -21.808 18.619 30.229 1.00 50.12 195 GLY A C 1
ATOM 1585 O O . GLY A 1 195 ? -22.541 19.590 30.399 1.00 50.12 195 GLY A O 1
ATOM 1586 N N . GLY A 1 196 ? -21.689 17.679 31.171 1.00 45.09 196 GLY A N 1
ATOM 1587 C CA . GLY A 1 196 ? -22.465 17.643 32.421 1.00 45.09 196 GLY A CA 1
ATOM 1588 C C . GLY A 1 196 ? -21.895 18.473 33.581 1.00 45.09 196 GLY A C 1
ATOM 1589 O O . GLY A 1 196 ? -21.790 17.958 34.691 1.00 45.09 196 GLY A O 1
ATOM 1590 N N . GLY A 1 197 ? -21.493 19.729 33.357 1.00 43.66 197 GLY A N 1
ATOM 1591 C CA . GLY A 1 197 ? -20.830 20.539 34.390 1.00 43.66 197 GLY A CA 1
ATOM 1592 C C . GLY A 1 197 ? -20.954 22.049 34.200 1.00 43.66 197 GLY A C 1
ATOM 1593 O O . GLY A 1 197 ? -19.948 22.734 34.063 1.00 43.66 197 GLY A O 1
ATOM 1594 N N . GLY A 1 198 ? -22.179 22.575 34.195 1.00 41.22 198 GLY A N 1
ATOM 1595 C CA . GLY A 1 198 ? -22.442 24.014 34.126 1.00 41.22 198 GLY A CA 1
ATOM 1596 C C . GLY A 1 198 ? -23.720 24.382 34.867 1.00 41.22 198 GLY A C 1
ATOM 1597 O O . GLY A 1 198 ? -24.742 24.652 34.247 1.00 41.22 198 GLY A O 1
ATOM 1598 N N . GLY A 1 199 ? -23.674 24.350 36.202 1.00 36.81 199 GLY A N 1
ATOM 1599 C CA . GLY A 1 199 ? -24.714 24.942 37.039 1.00 36.81 199 GLY A CA 1
ATOM 1600 C C . GLY A 1 199 ? -24.747 26.450 36.811 1.00 36.81 199 GLY A C 1
ATOM 1601 O O . GLY A 1 199 ? -23.784 27.150 37.116 1.00 36.81 199 GLY A O 1
ATOM 1602 N N . HIS A 1 200 ? -25.840 26.938 36.234 1.00 42.97 200 HIS A N 1
ATOM 1603 C CA . HIS A 1 200 ? -26.150 28.358 36.193 1.00 42.97 200 HIS A CA 1
ATOM 1604 C C . HIS A 1 200 ? -26.607 28.801 37.588 1.00 42.97 200 HIS A C 1
ATOM 1606 O O . HIS A 1 200 ? -27.778 28.644 37.926 1.00 42.97 200 HIS A O 1
ATOM 1612 N N . ASP A 1 201 ? -25.700 29.376 38.378 1.00 37.12 201 ASP A N 1
ATOM 1613 C CA . ASP A 1 201 ? -26.091 30.261 39.476 1.00 37.12 201 ASP A CA 1
ATOM 1614 C C . ASP A 1 201 ? -26.383 31.645 38.885 1.00 37.12 201 ASP A C 1
ATOM 1616 O O . ASP A 1 201 ? -25.484 32.395 38.498 1.00 37.12 201 ASP A O 1
ATOM 1620 N N . HIS A 1 202 ? -27.670 31.968 38.778 1.00 45.44 202 HIS A N 1
ATOM 1621 C CA . HIS A 1 202 ? -28.126 33.349 38.696 1.00 45.44 202 HIS A CA 1
ATOM 1622 C C . HIS A 1 202 ? -28.321 33.857 40.125 1.00 45.44 202 HIS A C 1
ATOM 1624 O O . HIS A 1 202 ? -29.269 33.454 40.797 1.00 45.44 202 HIS A O 1
ATOM 1630 N N . GLU A 1 203 ? -27.446 34.752 40.576 1.00 37.59 203 GLU A N 1
ATOM 1631 C CA . GLU A 1 203 ? -27.689 35.553 41.775 1.00 37.59 203 GLU A CA 1
ATOM 1632 C C . GLU A 1 203 ? -28.292 36.901 41.345 1.00 37.59 203 GLU A C 1
ATOM 1634 O O . GLU A 1 203 ? -27.744 37.597 40.483 1.00 37.59 203 GLU A O 1
ATOM 1639 N N . HIS A 1 204 ? -29.478 37.190 41.887 1.00 47.69 204 HIS A N 1
ATOM 1640 C CA . HIS A 1 204 ? -30.231 38.437 41.736 1.00 47.69 204 HIS A CA 1
ATOM 1641 C C . HIS A 1 204 ? -29.746 39.509 42.712 1.00 47.69 204 HIS A C 1
ATOM 1643 O O . HIS A 1 204 ? -29.454 39.150 43.875 1.00 47.69 204 HIS A O 1
#

Sequence (204 aa):
LPAIEQLQQRRGTITAQFGHSHGDGHHYDVAREGLRILYLDNHVDPVTQTFQFYAPLDNESAHDEVRGGGAVFRTWRFKPGQRAHLLVPEREWRNQLIVPREAVVVDGLETIMFRLREHDDHDHAIQSHDHSESQEHFQESHDEGFEFEPVGVRMLHQDGEFAVLGESEELRAEDEFALNNAQQLLLALKLHLGGGGGGHDHEH

Secondary structure (DSSP, 8-state):
-HHHHHHHHTT-EEEEEE----TTS----EEEEEEE--EE-SS-BTTTTB--EE------EEEEEEETTTEEEEEESSPTT---EEE-------S-EEEEGGG-EEETTEEEEEEEPP--TT-------------------------EEEEEE-EEEE-SSEEEE-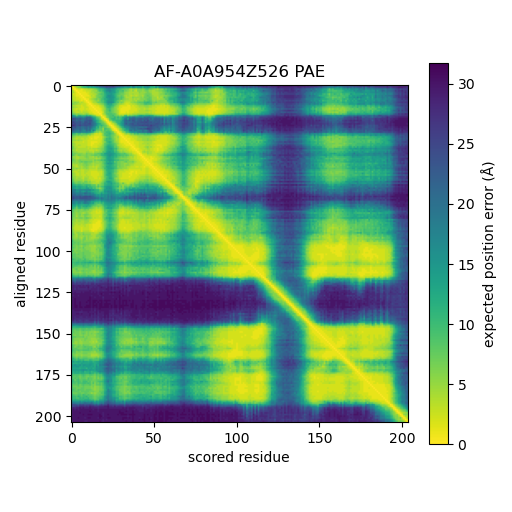--TT--TT--B--S-HHHHHHHHHHHHH----------